Protein AF-A0A7V2M1X4-F1 (afdb_monomer_lite)

Foldseek 3Di:
DDPQAVLFCWDQDPNATEGEAEDEDEPVLLVVLVVPDDPCSVWFWFWDFPVNVVVDPADQRHKYWGKYFYAHDDPPPQADPQFKWKFFDDCCQAPPVDQAWLPFKKKFQQAQAKWWKKWWAAASVRGIDIDIDIAGHGDIDTDHPGGSHTGMMITSDQGPAWMWMGRVVSRDIDIHGSVNIDRPDTPGPDMDILAMDGNNLLVVAWDKDAQQDQGSRHGGHNGIITTHTSVSGDHVVVVVVVSVVVVVVVVD

Radius of gyration: 21.46 Å; chains: 1; bounding box: 43×42×55 Å

Sequence (252 aa):
MPFSQPALRQIVVNGWRWCVHANYISKDQFYRAHSNSMKEIENPPVLVSVRKLNANHQQNSDIHIFAILTTSQTTKQREKLNSVYCYIPNHKWHSIRRWTTLSPFVLINKTTQKISVQIGGMDKSRTFKTSDFVVNPGEKMSIENHYYAITHFLTYQKPKGTIELESSGLNLHEVIPSHKWINCWVDIEQSIFFGYCTHEDFQKHAYIQSKGTNHPTFGRLTETYWALSAEHLFPLTSLLSHTKNWQSEIGR

Structure (mmCIF, N/CA/C/O backbone):
data_AF-A0A7V2M1X4-F1
#
_entry.id   AF-A0A7V2M1X4-F1
#
loop_
_atom_site.group_PDB
_atom_site.id
_atom_site.type_symbol
_atom_site.label_atom_id
_atom_site.label_alt_id
_atom_site.label_comp_id
_atom_site.label_asym_id
_atom_site.label_entity_id
_atom_site.label_seq_id
_atom_site.pdbx_PDB_ins_code
_atom_site.Cartn_x
_atom_site.Cartn_y
_atom_site.Cartn_z
_atom_site.occupancy
_atom_site.B_iso_or_equiv
_atom_site.auth_seq_id
_atom_site.auth_comp_id
_atom_site.auth_asym_id
_atom_site.auth_atom_id
_atom_site.pdbx_PDB_model_num
ATOM 1 N N . MET A 1 1 ? -14.040 -10.636 -9.451 1.00 28.44 1 MET A N 1
ATOM 2 C CA . MET A 1 1 ? -12.693 -11.194 -9.703 1.00 28.44 1 MET A CA 1
ATOM 3 C C . MET A 1 1 ? -11.835 -10.910 -8.484 1.00 28.44 1 MET A C 1
ATOM 5 O O . MET A 1 1 ? -11.731 -9.739 -8.133 1.00 28.44 1 MET A O 1
ATOM 9 N N . PRO A 1 2 ? -11.327 -11.926 -7.768 1.00 40.31 2 PRO A N 1
ATOM 10 C CA . PRO A 1 2 ? -10.691 -11.688 -6.486 1.00 40.31 2 PRO A CA 1
ATOM 11 C C . PRO A 1 2 ? -9.238 -11.268 -6.714 1.00 40.31 2 PRO A C 1
ATOM 13 O O . PRO A 1 2 ? -8.470 -11.969 -7.368 1.00 40.31 2 PRO A O 1
ATOM 16 N N . PHE A 1 3 ? -8.865 -10.115 -6.167 1.00 33.16 3 PHE A N 1
ATOM 17 C CA . PHE A 1 3 ? -7.469 -9.776 -5.922 1.00 33.16 3 PHE A CA 1
ATOM 18 C C . PHE A 1 3 ? -6.875 -10.906 -5.077 1.00 33.16 3 PHE A C 1
ATOM 20 O O . PHE A 1 3 ? -7.291 -11.106 -3.937 1.00 33.16 3 PHE A O 1
ATOM 27 N N . SER A 1 4 ? -5.955 -11.690 -5.638 1.00 34.59 4 SER A N 1
ATOM 28 C CA . SER A 1 4 ? -5.513 -12.953 -5.034 1.00 34.59 4 SER A CA 1
ATOM 29 C C . SER A 1 4 ? -4.640 -12.781 -3.790 1.00 34.59 4 SER A C 1
ATOM 31 O O . SER A 1 4 ? -4.264 -13.781 -3.196 1.00 34.59 4 SER A O 1
ATOM 33 N N . GLN A 1 5 ? -4.336 -11.547 -3.383 1.00 40.66 5 GLN A N 1
ATOM 34 C CA . GLN A 1 5 ? -3.789 -11.134 -2.085 1.00 40.66 5 GLN A CA 1
ATOM 35 C C . GLN A 1 5 ? -3.523 -9.626 -2.190 1.00 40.66 5 GLN A C 1
ATOM 37 O O . GLN A 1 5 ? -2.593 -9.268 -2.884 1.00 40.66 5 GLN A O 1
ATOM 42 N N . PRO A 1 6 ? -4.244 -8.702 -1.540 1.00 37.50 6 PRO A N 1
ATOM 43 C CA . PRO A 1 6 ? -4.026 -7.256 -1.730 1.00 37.50 6 PRO A CA 1
ATOM 44 C C . PRO A 1 6 ? -2.667 -6.723 -1.238 1.00 37.50 6 PRO A C 1
ATOM 46 O O . PRO A 1 6 ? -2.297 -5.600 -1.571 1.00 37.50 6 PRO A O 1
ATOM 49 N N . ALA A 1 7 ? -1.886 -7.524 -0.501 1.00 41.12 7 ALA A N 1
ATOM 50 C CA . ALA A 1 7 ? -0.467 -7.240 -0.250 1.00 41.12 7 ALA A CA 1
ATOM 51 C C . ALA A 1 7 ? 0.402 -7.419 -1.513 1.00 41.12 7 ALA A C 1
ATOM 53 O O . ALA A 1 7 ? 1.439 -6.774 -1.664 1.00 41.12 7 ALA A O 1
ATOM 54 N N . LEU A 1 8 ? -0.046 -8.268 -2.434 1.00 46.44 8 LEU A N 1
ATOM 55 C CA . LEU A 1 8 ? 0.555 -8.526 -3.726 1.00 46.44 8 LEU A CA 1
ATOM 56 C C . LEU A 1 8 ? -0.274 -7.782 -4.779 1.00 46.44 8 LEU A C 1
ATOM 58 O O . LEU A 1 8 ? -1.458 -8.038 -4.961 1.00 46.44 8 LEU A O 1
ATOM 62 N N . ARG A 1 9 ? 0.323 -6.839 -5.510 1.00 56.94 9 ARG A N 1
ATOM 63 C CA . ARG A 1 9 ? -0.326 -6.173 -6.660 1.00 56.94 9 ARG A CA 1
ATOM 64 C C . ARG A 1 9 ? -0.421 -7.138 -7.851 1.00 56.94 9 ARG A C 1
ATOM 66 O O . ARG A 1 9 ? 0.139 -6.880 -8.915 1.00 56.94 9 ARG A O 1
ATOM 73 N N . GLN A 1 10 ? -1.040 -8.288 -7.608 1.00 63.38 10 GLN A N 1
ATOM 74 C CA . GLN A 1 10 ? -1.120 -9.447 -8.470 1.00 63.38 10 GLN A CA 1
ATOM 75 C C . GLN A 1 10 ? -2.558 -9.611 -8.941 1.00 63.38 10 GLN A C 1
ATOM 77 O O . GLN A 1 10 ? -3.492 -9.678 -8.141 1.00 63.38 10 GLN A O 1
ATOM 82 N N . ILE A 1 11 ? -2.718 -9.663 -10.254 1.00 68.88 11 ILE A N 1
ATOM 83 C CA . ILE A 1 11 ? -3.981 -9.946 -10.925 1.00 68.88 11 ILE A CA 1
ATOM 84 C C . ILE A 1 11 ? -3.773 -11.274 -11.644 1.00 68.88 11 ILE A C 1
ATOM 86 O O . ILE A 1 11 ? -2.834 -11.403 -12.423 1.00 68.88 11 ILE A O 1
ATOM 90 N N . VAL A 1 12 ? -4.606 -12.275 -11.368 1.00 69.69 12 VAL A N 1
ATOM 91 C CA . VAL A 1 12 ? -4.574 -13.530 -12.128 1.00 69.69 12 VAL A CA 1
ATOM 92 C C . VAL A 1 12 ? -5.543 -13.405 -13.297 1.00 69.69 12 VAL A C 1
ATOM 94 O O . VAL A 1 12 ? -6.741 -13.215 -13.092 1.00 69.69 12 VAL A O 1
ATOM 97 N N . VAL A 1 13 ? -5.023 -13.501 -14.519 1.00 69.31 13 VAL A N 1
ATOM 98 C CA . VAL A 1 13 ? -5.785 -13.431 -15.769 1.00 69.31 13 VAL A CA 1
ATOM 99 C C . VAL A 1 13 ? -5.496 -14.697 -16.568 1.00 69.31 13 VAL A C 1
ATOM 101 O O . VAL A 1 13 ? -4.375 -14.900 -17.021 1.00 69.31 13 VAL A O 1
ATOM 104 N N . ASN A 1 14 ? -6.503 -15.560 -16.725 1.00 66.88 14 ASN A N 1
ATOM 105 C CA . ASN A 1 14 ? -6.403 -16.819 -17.476 1.00 66.88 14 ASN A CA 1
ATOM 106 C C . ASN A 1 14 ? -5.226 -17.725 -17.040 1.00 66.88 14 ASN A C 1
ATOM 108 O O . ASN A 1 14 ? -4.456 -18.209 -17.862 1.00 66.88 14 ASN A O 1
ATOM 112 N N . GLY A 1 15 ? -5.021 -17.881 -15.727 1.00 71.00 15 GLY A N 1
ATOM 113 C CA . GLY A 1 15 ? -3.907 -18.664 -15.170 1.00 71.00 15 GLY A CA 1
ATOM 114 C C . GLY A 1 15 ? -2.553 -17.945 -15.153 1.00 71.00 15 GLY A C 1
ATOM 115 O O . GLY A 1 15 ? -1.648 -18.379 -14.445 1.00 71.00 15 GLY A O 1
ATOM 116 N N . TRP A 1 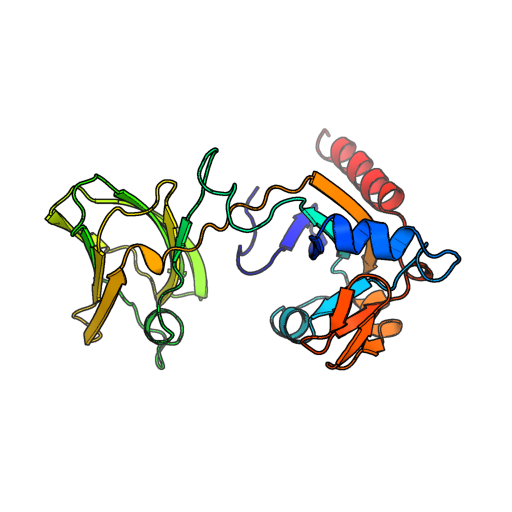16 ? -2.422 -16.805 -15.838 1.00 73.50 16 TRP A N 1
ATOM 117 C CA . TRP A 1 16 ? -1.226 -15.969 -15.789 1.00 73.50 16 TRP A CA 1
ATOM 118 C C . TRP A 1 16 ? -1.307 -14.981 -14.640 1.00 73.50 16 TRP A C 1
ATOM 120 O O . TRP A 1 16 ? -2.306 -14.282 -14.465 1.00 73.50 16 TRP A O 1
ATOM 130 N N . ARG A 1 17 ? -0.225 -14.866 -13.877 1.00 80.31 17 ARG A N 1
ATOM 131 C CA . ARG A 1 17 ? -0.133 -13.912 -12.777 1.00 80.31 17 ARG A CA 1
ATOM 132 C C . ARG A 1 17 ? 0.562 -12.638 -13.232 1.00 80.31 17 ARG A C 1
ATOM 134 O O . ARG A 1 17 ? 1.728 -12.651 -13.609 1.00 80.31 17 ARG A O 1
ATOM 141 N N . TRP A 1 18 ? -0.171 -11.535 -13.193 1.00 84.06 18 TRP A N 1
ATOM 142 C CA . TRP A 1 18 ? 0.275 -10.225 -13.649 1.00 84.06 18 TRP A CA 1
ATOM 143 C C . TRP A 1 18 ? 0.644 -9.370 -12.440 1.00 84.06 18 TRP A C 1
ATOM 145 O O . TRP A 1 18 ? -0.193 -9.121 -11.575 1.00 84.06 18 TRP A O 1
ATOM 155 N N . CYS A 1 19 ? 1.889 -8.911 -12.378 1.00 84.69 19 CYS A N 1
ATOM 156 C CA . CYS A 1 19 ? 2.441 -8.066 -11.329 1.00 84.69 19 CYS A CA 1
ATOM 157 C C . CYS A 1 19 ? 2.606 -6.635 -11.850 1.00 84.69 19 CYS A C 1
ATOM 159 O O . CYS A 1 19 ? 3.434 -6.388 -12.728 1.00 84.69 19 CYS A O 1
ATOM 161 N N . VAL A 1 20 ? 1.854 -5.680 -11.294 1.00 84.94 20 VAL A N 1
ATOM 162 C CA . VAL A 1 20 ? 1.940 -4.270 -11.713 1.00 84.94 20 VAL A CA 1
ATOM 163 C C . VAL A 1 20 ? 2.929 -3.495 -10.839 1.00 84.94 20 VAL A C 1
ATOM 165 O O . VAL A 1 20 ? 2.700 -3.255 -9.646 1.00 84.94 20 VAL A O 1
ATOM 168 N N . HIS A 1 21 ? 4.013 -3.041 -11.463 1.00 87.75 21 HIS A N 1
ATOM 169 C CA . HIS A 1 21 ? 5.062 -2.211 -10.876 1.00 87.75 21 HIS A CA 1
ATOM 170 C C . HIS A 1 21 ? 4.830 -0.751 -11.247 1.00 87.75 21 HIS A C 1
ATOM 172 O O . HIS A 1 21 ? 5.275 -0.269 -12.285 1.00 87.75 21 HIS A O 1
ATOM 178 N N . ALA A 1 22 ? 4.100 -0.055 -10.378 1.00 84.12 22 ALA A N 1
ATOM 179 C CA . ALA A 1 22 ? 3.823 1.367 -10.520 1.00 84.12 22 ALA A CA 1
ATOM 180 C C . ALA A 1 22 ? 4.691 2.198 -9.565 1.00 84.12 22 ALA A C 1
ATOM 182 O O . ALA A 1 22 ? 4.649 1.983 -8.342 1.00 84.12 22 ALA A O 1
ATOM 183 N N . ASN A 1 23 ? 5.429 3.157 -10.127 1.00 83.06 23 ASN A N 1
ATOM 184 C CA . ASN A 1 23 ? 6.180 4.171 -9.389 1.00 83.06 23 ASN A CA 1
AT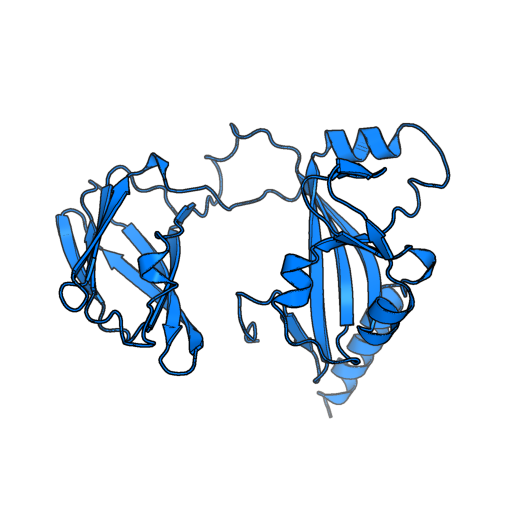OM 185 C C . ASN A 1 23 ? 5.497 5.539 -9.520 1.00 83.06 23 ASN A C 1
ATOM 187 O O . ASN A 1 23 ? 4.948 5.867 -10.570 1.00 83.06 23 ASN A O 1
ATOM 191 N N . TYR A 1 24 ? 5.529 6.330 -8.450 1.00 81.94 24 TYR A N 1
ATOM 192 C CA . TYR A 1 24 ? 4.878 7.639 -8.394 1.00 81.94 24 TYR A CA 1
ATOM 193 C C . TYR A 1 24 ? 5.915 8.750 -8.525 1.00 81.94 24 TYR A C 1
ATOM 195 O O . TYR A 1 24 ? 6.938 8.708 -7.842 1.00 81.94 24 TYR A O 1
ATOM 203 N N . ILE A 1 25 ? 5.624 9.752 -9.351 1.00 78.62 25 ILE A N 1
ATOM 204 C CA . ILE A 1 25 ? 6.427 10.977 -9.473 1.00 78.62 25 ILE A CA 1
ATOM 205 C C . ILE A 1 25 ? 5.523 12.203 -9.490 1.00 78.62 25 ILE A C 1
ATOM 207 O O . ILE A 1 25 ? 4.358 12.133 -9.896 1.00 78.62 25 ILE A O 1
ATOM 211 N N . SER A 1 26 ? 6.052 13.350 -9.064 1.00 79.19 26 SER A N 1
ATOM 212 C CA . SER A 1 26 ? 5.307 14.595 -9.231 1.00 79.19 26 SER A CA 1
ATOM 213 C C . SER A 1 26 ? 5.259 15.005 -10.703 1.00 79.19 26 SER A C 1
ATOM 215 O O . SER A 1 26 ? 6.174 14.715 -11.477 1.00 79.19 26 SER A O 1
ATOM 217 N N . LYS A 1 27 ? 4.206 15.726 -11.089 1.00 75.25 27 LYS A N 1
ATOM 218 C CA . LYS A 1 27 ? 4.078 16.319 -12.426 1.00 75.25 27 LYS A CA 1
ATOM 219 C C . LYS A 1 27 ? 5.301 17.168 -12.797 1.00 75.25 27 LYS A C 1
ATOM 221 O O . LYS A 1 27 ? 5.843 17.030 -13.888 1.00 75.25 27 LYS A O 1
ATOM 226 N N . ASP A 1 28 ? 5.800 17.967 -11.856 1.00 77.06 28 ASP A N 1
ATOM 227 C CA . ASP A 1 28 ? 6.989 18.797 -12.070 1.00 77.06 28 ASP A CA 1
ATOM 228 C C . ASP A 1 28 ? 8.263 17.971 -12.250 1.00 77.06 28 ASP A C 1
ATOM 230 O O . ASP A 1 28 ? 9.173 18.384 -12.962 1.00 77.06 28 ASP A O 1
ATOM 234 N N . GLN A 1 29 ? 8.387 16.832 -11.561 1.00 76.06 29 GLN A N 1
ATOM 235 C CA . GLN A 1 29 ? 9.503 15.907 -11.774 1.00 76.06 29 GLN A CA 1
ATOM 236 C C . GLN A 1 29 ? 9.410 15.272 -13.158 1.00 76.06 29 GLN A C 1
ATOM 238 O O . GLN A 1 29 ? 10.409 15.238 -13.869 1.00 76.06 29 GLN A O 1
ATOM 243 N N . PHE A 1 30 ? 8.211 14.843 -13.560 1.00 76.31 30 PHE A N 1
ATOM 244 C CA . PHE A 1 30 ? 7.973 14.292 -14.887 1.00 76.31 30 PHE A CA 1
ATOM 245 C C . PHE A 1 30 ? 8.347 15.294 -15.983 1.00 76.31 30 PHE A C 1
ATOM 247 O O . PHE A 1 30 ? 9.190 14.980 -16.819 1.00 76.31 30 PHE A O 1
ATOM 254 N N . TYR A 1 31 ? 7.813 16.518 -15.955 1.00 75.88 31 TYR A N 1
ATOM 255 C CA . TYR A 1 31 ? 8.134 17.508 -16.984 1.00 75.88 31 TYR A CA 1
ATOM 256 C C . TYR A 1 31 ? 9.587 17.958 -16.955 1.00 75.88 31 TYR A C 1
ATOM 258 O O . TYR A 1 31 ? 10.156 18.117 -18.023 1.00 75.88 31 TYR A O 1
ATOM 266 N N . ARG A 1 32 ? 10.218 18.108 -15.782 1.00 75.19 32 ARG A N 1
ATOM 267 C CA . ARG A 1 32 ? 11.657 18.425 -15.713 1.00 75.19 32 ARG A CA 1
ATOM 268 C C . ARG A 1 32 ? 12.525 17.325 -16.303 1.00 75.19 32 ARG A C 1
ATOM 270 O O . ARG A 1 32 ? 13.512 17.631 -16.961 1.00 75.19 32 ARG A O 1
ATOM 277 N N . ALA A 1 33 ? 12.159 16.064 -16.072 1.00 70.62 33 ALA A N 1
ATOM 278 C CA . ALA A 1 33 ? 12.831 14.953 -16.725 1.00 70.62 33 ALA A CA 1
ATOM 279 C C . ALA A 1 33 ? 12.667 15.071 -18.247 1.00 70.62 33 ALA A C 1
ATOM 281 O O . ALA A 1 33 ? 13.654 14.971 -18.955 1.00 70.62 33 ALA A O 1
ATOM 282 N N . HIS A 1 34 ? 11.467 15.385 -18.746 1.00 68.19 34 HIS A N 1
ATOM 283 C CA . HIS A 1 34 ? 11.151 15.402 -20.183 1.00 68.19 34 HIS A CA 1
ATOM 284 C C . HIS A 1 34 ? 11.494 16.707 -20.926 1.00 68.19 34 HIS A C 1
ATOM 286 O O . HIS A 1 34 ? 11.542 16.699 -22.152 1.00 68.19 34 HIS A O 1
ATOM 292 N N . SER A 1 35 ? 11.771 17.815 -20.234 1.00 66.75 35 SER A N 1
ATOM 293 C CA . SER A 1 35 ? 12.064 19.115 -20.857 1.00 66.75 35 SER A CA 1
ATOM 294 C C . SER A 1 35 ? 13.524 19.297 -21.283 1.00 66.75 35 SER A C 1
ATOM 296 O O . SER A 1 35 ? 13.803 20.193 -22.071 1.00 66.75 35 SER A O 1
ATOM 298 N N . ASN A 1 36 ? 14.462 18.485 -20.780 1.00 57.06 36 ASN A N 1
ATOM 299 C CA . ASN A 1 36 ? 15.904 18.739 -20.929 1.00 57.06 36 ASN A CA 1
ATOM 300 C C . ASN A 1 36 ? 16.605 18.021 -22.117 1.00 57.06 36 ASN A C 1
ATOM 302 O O . ASN A 1 36 ? 17.808 18.208 -22.275 1.00 57.06 36 ASN A O 1
ATOM 306 N N . SER A 1 37 ? 15.883 17.304 -23.002 1.00 49.66 37 SER A N 1
ATOM 307 C CA . SER A 1 37 ? 16.395 16.542 -24.185 1.00 49.66 37 SER A CA 1
ATOM 308 C C . SER A 1 37 ? 17.395 15.412 -23.841 1.00 49.66 37 SER A C 1
ATOM 310 O O . SER A 1 37 ? 18.038 15.459 -22.803 1.00 49.66 37 SER A O 1
ATOM 312 N N . MET A 1 38 ? 17.660 14.351 -24.608 1.00 48.91 38 MET A N 1
ATOM 313 C CA . MET A 1 38 ? 17.116 13.656 -25.787 1.00 48.91 38 MET A CA 1
ATOM 314 C C . MET A 1 38 ? 17.691 12.216 -25.645 1.00 48.91 38 MET A C 1
ATOM 316 O O . MET A 1 38 ? 18.823 12.063 -25.186 1.00 48.91 38 MET A O 1
ATOM 320 N N . LYS A 1 39 ? 16.949 11.164 -26.013 1.00 50.19 39 LYS A N 1
ATOM 321 C CA . LYS A 1 39 ? 17.280 9.715 -25.898 1.00 50.19 39 LYS A CA 1
ATOM 322 C C . LYS A 1 39 ? 17.151 9.032 -24.524 1.00 50.19 39 LYS A C 1
ATOM 324 O O . LYS A 1 39 ? 16.328 8.132 -24.411 1.00 50.19 39 LYS A O 1
ATOM 329 N N . GLU A 1 40 ? 17.886 9.410 -23.475 1.00 49.59 40 GLU A N 1
ATOM 330 C CA . GLU A 1 40 ? 17.832 8.659 -22.187 1.00 49.59 40 GLU A CA 1
ATOM 331 C C . GLU A 1 40 ? 16.501 8.816 -21.426 1.00 49.59 40 GLU A C 1
ATOM 333 O O . GLU A 1 40 ? 16.134 7.986 -20.595 1.00 49.59 40 GLU A O 1
ATOM 338 N N . ILE A 1 41 ? 15.756 9.879 -21.730 1.00 53.03 41 ILE A N 1
ATOM 339 C CA . ILE A 1 41 ? 14.444 10.168 -21.140 1.00 53.03 41 ILE A CA 1
ATOM 340 C C . ILE A 1 41 ? 13.292 9.586 -21.971 1.00 53.03 41 ILE A C 1
ATOM 342 O O . ILE A 1 41 ? 12.192 9.426 -21.453 1.00 53.03 41 ILE A O 1
ATOM 346 N N . GLU A 1 42 ? 13.519 9.249 -23.243 1.00 57.84 42 GLU A N 1
ATOM 347 C CA . GLU A 1 42 ? 12.463 8.672 -24.089 1.00 57.84 42 GLU A CA 1
ATOM 348 C C . GLU A 1 42 ? 12.115 7.248 -23.644 1.00 57.84 42 GLU A C 1
ATOM 350 O O . GLU A 1 42 ? 10.971 6.827 -23.781 1.00 57.84 42 GLU A O 1
ATOM 355 N N . ASN A 1 43 ? 13.086 6.546 -23.052 1.00 68.19 43 ASN A N 1
ATOM 356 C CA . ASN A 1 43 ? 12.978 5.160 -22.611 1.00 68.19 43 ASN A CA 1
ATOM 357 C C . ASN A 1 43 ? 13.760 4.930 -21.304 1.00 68.19 43 ASN A C 1
ATOM 359 O O . ASN A 1 43 ? 14.727 4.163 -21.283 1.00 68.19 43 ASN A O 1
ATOM 363 N N . PRO A 1 44 ? 13.394 5.606 -20.200 1.00 72.62 44 PRO A N 1
ATOM 364 C CA . PRO A 1 44 ? 14.113 5.455 -18.951 1.00 72.62 44 PRO A CA 1
ATOM 365 C C . PRO A 1 44 ? 13.941 4.023 -18.434 1.00 72.62 44 PRO A C 1
ATOM 367 O O . PRO A 1 44 ? 12.867 3.432 -18.607 1.00 72.62 44 PRO A O 1
ATOM 370 N N . PRO A 1 45 ? 14.961 3.457 -17.768 1.00 84.44 45 PRO A N 1
ATOM 371 C CA . PRO A 1 45 ? 14.831 2.124 -17.222 1.00 84.44 45 PRO A CA 1
ATOM 372 C C . PRO A 1 45 ? 13.705 2.090 -16.185 1.00 84.44 45 PRO A C 1
ATOM 374 O O . PRO A 1 45 ? 13.523 3.000 -15.370 1.00 84.44 45 PRO A O 1
ATOM 377 N N . VAL A 1 46 ? 12.922 1.020 -16.223 1.00 89.12 46 VAL A N 1
ATOM 378 C CA . VAL A 1 46 ? 11.835 0.795 -15.274 1.00 89.12 46 VAL A CA 1
ATOM 379 C C . VAL A 1 46 ? 12.402 0.220 -13.983 1.00 89.12 46 VAL A C 1
ATOM 381 O O . VAL A 1 46 ? 13.272 -0.648 -14.012 1.00 89.12 46 VAL A O 1
ATOM 384 N N . LEU A 1 47 ? 11.910 0.704 -12.839 1.00 90.06 47 LEU A N 1
ATOM 385 C CA . LEU A 1 47 ? 12.439 0.337 -11.524 1.00 90.06 47 LEU A CA 1
ATOM 386 C C . LEU A 1 47 ? 11.484 -0.552 -10.730 1.00 90.06 47 LEU A C 1
ATOM 388 O O . LEU A 1 47 ? 10.297 -0.246 -10.582 1.00 90.06 47 LEU A O 1
ATOM 392 N N . VAL A 1 48 ? 12.039 -1.592 -10.109 1.00 89.25 48 VAL A N 1
ATOM 393 C CA . VAL A 1 48 ? 11.370 -2.445 -9.121 1.00 89.25 48 VAL A CA 1
ATOM 394 C C . VAL A 1 48 ? 12.206 -2.476 -7.852 1.00 89.25 48 VAL A C 1
ATOM 396 O O . VAL A 1 48 ? 13.377 -2.835 -7.875 1.00 89.25 48 VAL A O 1
ATOM 399 N N . SER A 1 49 ? 11.616 -2.101 -6.717 1.00 85.62 49 SER A N 1
ATOM 400 C CA . SER A 1 49 ? 12.315 -2.175 -5.427 1.00 85.62 49 SER A CA 1
ATOM 401 C C . SER A 1 49 ? 12.742 -3.616 -5.142 1.00 85.62 49 SER A C 1
ATOM 403 O O . SER A 1 49 ? 11.911 -4.528 -5.188 1.00 85.62 49 SER A O 1
ATOM 405 N N . VAL A 1 50 ? 14.015 -3.817 -4.781 1.00 85.62 50 VAL A N 1
ATOM 406 C CA . VAL A 1 50 ? 14.546 -5.138 -4.393 1.00 85.62 50 VAL A CA 1
ATOM 407 C C . VAL A 1 50 ? 13.730 -5.725 -3.240 1.00 85.62 50 VAL A C 1
ATOM 409 O O . VAL A 1 50 ? 13.407 -6.910 -3.230 1.00 85.62 50 VAL A O 1
ATOM 412 N N . ARG A 1 51 ? 13.309 -4.877 -2.294 1.00 78.69 51 ARG A N 1
ATOM 413 C CA . ARG A 1 51 ? 12.463 -5.287 -1.170 1.00 78.69 51 ARG A CA 1
ATOM 414 C C . ARG A 1 51 ? 11.100 -5.804 -1.634 1.00 78.69 51 ARG A C 1
ATOM 416 O O . ARG A 1 51 ? 10.612 -6.777 -1.069 1.00 78.69 51 ARG A O 1
ATOM 423 N N . LYS A 1 52 ? 10.484 -5.158 -2.633 1.00 75.25 52 LYS A N 1
ATOM 424 C CA . LYS A 1 52 ? 9.189 -5.590 -3.191 1.00 75.25 52 LYS A CA 1
ATOM 425 C C . LYS A 1 52 ? 9.315 -6.906 -3.952 1.00 75.25 52 LYS A C 1
ATOM 427 O O . LYS A 1 52 ? 8.440 -7.751 -3.814 1.00 75.25 52 LYS A O 1
ATOM 432 N N . LEU A 1 53 ? 10.385 -7.074 -4.728 1.00 78.00 53 LEU A N 1
ATOM 433 C CA . LEU A 1 53 ? 10.623 -8.300 -5.490 1.00 78.00 53 LEU A CA 1
ATOM 434 C C . LEU A 1 53 ? 10.825 -9.498 -4.547 1.00 78.00 53 LEU A C 1
ATOM 436 O O . LEU A 1 53 ? 10.150 -10.510 -4.686 1.00 78.00 53 LEU A O 1
ATOM 440 N N . ASN A 1 54 ? 11.666 -9.337 -3.519 1.00 74.06 54 ASN A N 1
ATOM 441 C CA . ASN A 1 54 ? 11.989 -10.404 -2.564 1.00 74.06 54 ASN A CA 1
ATOM 442 C C . ASN A 1 54 ? 10.809 -10.821 -1.673 1.00 74.06 54 ASN A C 1
ATOM 444 O O . ASN A 1 54 ? 10.812 -11.919 -1.125 1.00 74.06 54 ASN A O 1
ATOM 448 N N . ALA A 1 55 ? 9.816 -9.948 -1.492 1.00 65.56 55 ALA A N 1
ATOM 449 C CA . ALA A 1 55 ? 8.621 -10.257 -0.711 1.00 65.56 55 ALA A CA 1
ATOM 450 C C . ALA A 1 55 ? 7.625 -11.161 -1.463 1.00 65.56 55 ALA A C 1
ATOM 452 O O . ALA A 1 55 ? 6.686 -11.669 -0.851 1.00 65.56 55 ALA A O 1
ATOM 453 N N . ASN A 1 56 ? 7.818 -11.363 -2.771 1.00 66.62 56 ASN A N 1
ATOM 454 C CA . ASN A 1 56 ? 6.871 -12.060 -3.628 1.00 66.62 56 ASN A CA 1
ATOM 455 C C . ASN A 1 56 ? 7.464 -13.394 -4.095 1.00 66.62 56 ASN A C 1
ATOM 457 O O . ASN A 1 56 ? 8.522 -13.427 -4.715 1.00 66.62 56 ASN A O 1
ATOM 461 N N . HIS A 1 57 ? 6.749 -14.499 -3.878 1.00 69.94 57 HIS A N 1
ATOM 462 C CA . HIS A 1 57 ? 7.090 -15.775 -4.510 1.00 69.94 57 HIS A CA 1
ATOM 463 C C . HIS A 1 57 ? 6.725 -15.722 -5.996 1.00 69.94 57 HIS A C 1
ATOM 465 O O . HIS A 1 57 ? 5.572 -15.979 -6.354 1.00 69.94 57 HIS A O 1
ATOM 471 N N . GLN A 1 58 ? 7.676 -15.338 -6.846 1.00 77.06 58 GLN A N 1
ATOM 472 C CA . GLN A 1 58 ? 7.467 -15.200 -8.287 1.00 77.06 58 GLN A CA 1
ATOM 473 C C . GLN A 1 58 ? 7.751 -16.509 -9.035 1.00 77.06 58 GLN A C 1
ATOM 475 O O . GLN A 1 58 ? 8.609 -17.291 -8.634 1.00 77.06 58 GLN A O 1
ATOM 480 N N . GLN A 1 59 ? 6.988 -16.762 -10.093 1.00 82.62 59 GLN A N 1
ATOM 481 C CA . GLN A 1 59 ? 7.206 -17.853 -11.042 1.00 82.62 59 GLN A CA 1
ATOM 482 C C . GLN A 1 59 ? 7.800 -17.258 -12.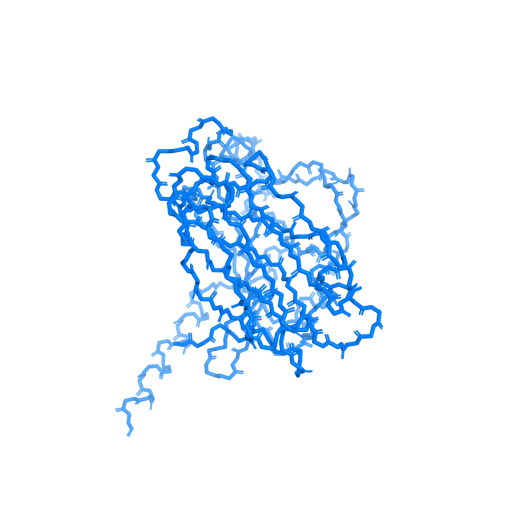314 1.00 82.62 59 GLN A C 1
ATOM 484 O O . GLN A 1 59 ? 7.497 -16.117 -12.651 1.00 82.62 59 GLN A O 1
ATOM 489 N N . ASN A 1 60 ? 8.598 -18.032 -13.049 1.00 85.56 60 ASN A N 1
ATOM 490 C CA . ASN A 1 60 ? 9.237 -17.573 -14.289 1.00 85.56 60 ASN A CA 1
ATOM 491 C C . ASN A 1 60 ? 8.225 -17.059 -15.328 1.00 85.56 60 ASN A C 1
ATOM 493 O O . ASN A 1 60 ? 8.509 -16.104 -16.047 1.00 85.56 60 ASN A O 1
ATOM 497 N N . SER A 1 61 ? 7.023 -17.640 -15.345 1.00 85.25 61 SER A N 1
ATOM 498 C CA . SER A 1 61 ? 5.905 -17.247 -16.205 1.00 85.25 61 SER A CA 1
ATOM 499 C C . SER A 1 61 ? 5.135 -16.011 -15.725 1.00 85.25 61 SER A C 1
ATOM 501 O O . SER A 1 61 ? 4.205 -15.585 -16.406 1.00 85.25 61 SER A O 1
ATOM 503 N N . ASP A 1 62 ? 5.454 -15.431 -14.564 1.00 87.19 62 ASP A N 1
ATOM 504 C CA . ASP A 1 62 ? 4.761 -14.226 -14.107 1.00 87.19 62 ASP A CA 1
ATOM 505 C C . ASP A 1 62 ? 5.022 -13.062 -15.061 1.00 87.19 62 ASP A C 1
ATOM 507 O O . ASP A 1 62 ? 6.148 -12.828 -15.492 1.00 87.19 62 ASP A O 1
ATOM 511 N N . ILE A 1 63 ? 3.985 -12.279 -15.334 1.00 89.31 63 ILE A N 1
ATOM 512 C CA . ILE A 1 63 ? 4.071 -11.118 -16.214 1.00 89.31 63 ILE A CA 1
ATOM 513 C C . ILE A 1 63 ? 4.297 -9.871 -15.368 1.00 89.31 63 ILE A C 1
ATOM 515 O O . ILE A 1 63 ? 3.490 -9.546 -14.501 1.00 89.31 63 ILE A O 1
ATOM 519 N N . HIS A 1 64 ? 5.375 -9.143 -15.624 1.00 91.19 64 HIS A N 1
ATOM 520 C CA . HIS A 1 64 ? 5.669 -7.857 -15.006 1.00 91.19 64 HIS A CA 1
ATOM 521 C C . HIS A 1 64 ? 5.183 -6.733 -15.913 1.00 91.19 64 HIS A C 1
ATOM 523 O O . HIS A 1 64 ? 5.631 -6.641 -17.047 1.00 91.19 64 HIS A O 1
ATOM 529 N N . ILE A 1 65 ? 4.303 -5.862 -15.418 1.00 91.31 65 ILE A N 1
ATOM 530 C CA . ILE A 1 65 ? 3.837 -4.663 -16.130 1.00 91.31 65 ILE A CA 1
ATOM 531 C C . ILE A 1 65 ? 4.410 -3.433 -15.440 1.00 91.31 65 ILE A C 1
ATOM 533 O O . ILE A 1 65 ? 4.290 -3.303 -14.221 1.00 91.31 65 ILE A O 1
ATOM 537 N N . PHE A 1 66 ? 4.981 -2.510 -16.210 1.00 90.75 66 PHE A N 1
ATOM 538 C CA . PHE A 1 66 ? 5.651 -1.329 -15.669 1.00 90.75 66 PHE A CA 1
ATOM 539 C C . PHE A 1 66 ? 4.901 -0.050 -16.001 1.00 90.75 66 PHE A C 1
ATOM 541 O O . PHE A 1 66 ? 4.536 0.196 -17.154 1.00 90.75 66 PHE A O 1
ATOM 548 N N . ALA A 1 67 ? 4.699 0.780 -14.979 1.00 88.06 67 ALA A N 1
ATOM 549 C CA . ALA A 1 67 ? 3.994 2.041 -15.112 1.00 88.06 67 ALA A CA 1
ATOM 550 C C . ALA A 1 67 ? 4.607 3.155 -14.258 1.00 88.06 67 ALA A C 1
ATOM 552 O O . ALA A 1 67 ? 5.164 2.929 -13.178 1.00 88.06 67 ALA A O 1
ATOM 553 N N . ILE A 1 68 ? 4.425 4.384 -14.727 1.00 84.94 68 ILE A N 1
ATOM 554 C CA . ILE A 1 68 ? 4.623 5.604 -13.956 1.00 84.94 68 ILE A CA 1
ATOM 555 C C . ILE A 1 68 ? 3.281 6.299 -13.793 1.00 84.94 68 ILE A C 1
ATOM 557 O O . ILE A 1 68 ? 2.520 6.460 -14.746 1.00 84.94 68 ILE A O 1
ATOM 561 N N . LEU A 1 69 ? 3.011 6.715 -12.562 1.00 83.88 69 LEU A N 1
ATOM 562 C CA . LEU A 1 69 ? 1.826 7.468 -12.190 1.00 83.88 69 LEU A CA 1
ATOM 563 C C . LEU A 1 69 ? 2.266 8.882 -11.816 1.00 83.88 69 LEU A C 1
ATOM 565 O O . LEU A 1 69 ? 3.081 9.060 -10.905 1.00 83.88 69 LEU A O 1
ATOM 569 N N . THR A 1 70 ? 1.752 9.883 -12.525 1.00 80.94 70 THR A N 1
ATOM 570 C CA . THR A 1 70 ? 2.026 11.290 -12.223 1.00 80.94 70 THR A CA 1
ATOM 571 C C . THR A 1 70 ? 0.924 11.871 -11.350 1.00 80.94 70 THR A C 1
ATOM 573 O O . THR A 1 70 ? -0.254 11.535 -11.483 1.00 80.94 70 THR A O 1
ATOM 576 N N . THR A 1 71 ? 1.313 12.755 -10.435 1.00 75.56 71 THR A N 1
ATOM 577 C CA . THR A 1 71 ? 0.380 13.446 -9.535 1.00 75.56 71 THR A CA 1
ATOM 578 C C . THR A 1 71 ? 0.743 14.928 -9.479 1.00 75.56 71 THR A C 1
ATOM 580 O O . THR A 1 71 ? 1.924 15.253 -9.315 1.00 75.56 71 THR A O 1
ATOM 583 N N . SER A 1 72 ? -0.225 15.839 -9.587 1.00 65.88 72 SER A N 1
ATOM 584 C CA . SER A 1 72 ? 0.030 17.292 -9.558 1.00 65.88 72 SER A CA 1
ATOM 585 C C . SER A 1 72 ? 0.118 17.911 -8.174 1.00 65.88 72 SER A C 1
ATOM 587 O O . SER A 1 72 ? 0.545 19.056 -8.057 1.00 65.88 72 SER A O 1
ATOM 589 N N . GLN A 1 73 ? -0.295 17.214 -7.116 1.00 59.28 73 GLN A N 1
ATOM 590 C CA . GLN A 1 73 ? -0.660 17.926 -5.896 1.00 59.28 73 GLN A CA 1
ATOM 591 C C . GLN A 1 73 ? 0.352 17.842 -4.753 1.00 59.28 73 GLN A C 1
ATOM 593 O O . GLN A 1 73 ? 0.803 16.779 -4.320 1.00 59.28 73 GLN A O 1
ATOM 598 N N . THR A 1 74 ? 0.612 19.030 -4.203 1.00 54.25 74 THR A N 1
ATOM 599 C CA . THR A 1 74 ? 1.157 19.261 -2.866 1.00 54.25 74 THR A CA 1
ATOM 600 C C . THR A 1 74 ? 0.155 18.800 -1.801 1.00 54.25 74 THR A C 1
ATOM 602 O O . THR A 1 74 ? -1.054 18.760 -2.014 1.00 54.25 74 THR A O 1
ATOM 605 N N . THR A 1 75 ? 0.648 18.458 -0.614 1.00 50.41 75 THR A N 1
ATOM 606 C CA . THR A 1 75 ? -0.102 17.871 0.515 1.00 50.41 75 THR A CA 1
ATOM 607 C C . THR A 1 75 ? -1.369 18.620 0.970 1.00 50.41 75 THR A C 1
ATOM 609 O O . THR A 1 75 ? -2.134 18.056 1.748 1.00 50.41 75 THR A O 1
ATOM 612 N N . LYS A 1 76 ? -1.622 19.853 0.503 1.00 48.31 76 LYS A N 1
ATOM 613 C CA . LYS A 1 76 ? -2.671 20.756 1.011 1.00 48.31 76 LYS A CA 1
ATOM 614 C C . LYS A 1 76 ? -4.043 20.659 0.322 1.00 48.31 76 LYS A C 1
ATOM 616 O O . LYS A 1 76 ? -5.021 21.073 0.930 1.00 48.31 76 LYS A O 1
ATOM 621 N N . GLN A 1 77 ? -4.162 20.114 -0.891 1.00 50.28 77 GLN A N 1
ATOM 622 C CA . GLN A 1 77 ? -5.459 20.015 -1.600 1.00 50.28 77 GLN A CA 1
ATOM 623 C C . GLN A 1 77 ? -6.242 18.712 -1.315 1.00 50.28 77 GLN A C 1
ATOM 625 O O . GLN A 1 77 ? -7.376 18.550 -1.757 1.00 50.28 77 GLN A O 1
ATOM 630 N N . ARG A 1 78 ? -5.678 17.819 -0.490 1.00 53.75 78 ARG A N 1
ATOM 631 C CA . ARG A 1 78 ? -6.127 16.433 -0.262 1.00 53.75 78 ARG A CA 1
ATOM 632 C C . ARG A 1 78 ? -7.467 16.238 0.464 1.00 53.75 78 ARG A C 1
ATOM 634 O O . ARG A 1 78 ? -7.912 15.100 0.561 1.00 53.75 78 ARG A O 1
ATOM 641 N N . GLU A 1 79 ? -8.093 17.271 1.022 1.00 55.59 79 GLU A N 1
ATOM 642 C CA . GLU A 1 79 ? -9.232 17.091 1.948 1.00 55.59 79 GLU A CA 1
ATOM 643 C C . GLU A 1 79 ? -10.630 17.214 1.312 1.00 55.59 79 GLU A C 1
ATOM 645 O O . GLU A 1 79 ? -11.618 17.104 2.034 1.00 55.59 79 GLU A O 1
ATOM 650 N N . LYS A 1 80 ? -10.758 17.450 -0.005 1.00 55.56 80 LYS A N 1
ATOM 651 C CA . LYS A 1 80 ? -12.053 17.869 -0.584 1.00 55.56 80 LYS A CA 1
ATOM 652 C C . LYS A 1 80 ? -12.869 16.828 -1.357 1.00 55.56 80 LYS A C 1
ATOM 654 O O . LYS A 1 80 ? -14.071 17.043 -1.471 1.00 55.56 80 LYS A O 1
ATOM 659 N N . LEU A 1 81 ? -12.309 15.720 -1.849 1.00 52.81 81 LEU A N 1
ATOM 660 C CA . LEU A 1 81 ? -13.068 14.734 -2.642 1.00 52.81 81 LEU A CA 1
ATOM 661 C C . LEU A 1 81 ? -12.609 13.300 -2.327 1.00 52.81 81 LEU A C 1
ATOM 663 O O . LEU A 1 81 ? -11.426 12.998 -2.434 1.00 52.81 81 LEU A O 1
ATOM 667 N N . ASN A 1 82 ? -13.546 12.431 -1.922 1.00 61.69 82 ASN A N 1
ATOM 668 C CA . ASN A 1 82 ? -13.382 10.973 -1.765 1.00 61.69 82 ASN A CA 1
ATOM 669 C C . ASN A 1 82 ? -12.126 10.504 -1.000 1.00 61.69 82 ASN A C 1
ATOM 671 O O . ASN A 1 82 ? -11.496 9.507 -1.350 1.00 61.69 82 ASN A O 1
ATOM 675 N N . SER A 1 83 ? -11.757 11.212 0.067 1.00 76.44 83 SER A N 1
ATOM 676 C CA . SER A 1 83 ? -10.555 10.908 0.840 1.00 76.44 83 SER A CA 1
ATOM 677 C C . SER A 1 83 ? -10.685 9.578 1.593 1.00 76.44 83 SER A C 1
ATOM 679 O O . SER A 1 83 ? -11.449 9.457 2.549 1.00 76.44 83 SER A O 1
ATOM 681 N N . VAL A 1 84 ? -9.888 8.584 1.201 1.00 85.75 84 VAL A N 1
ATOM 682 C CA . VAL A 1 84 ? -9.699 7.354 1.980 1.00 85.75 84 VAL A CA 1
ATOM 683 C C . VAL A 1 84 ? -8.532 7.570 2.933 1.00 85.75 84 VAL A C 1
ATOM 685 O O . VAL A 1 84 ? -7.418 7.895 2.518 1.00 85.75 84 VAL A O 1
ATOM 688 N N . TYR A 1 85 ? -8.766 7.372 4.221 1.00 90.06 85 TYR A N 1
ATOM 689 C CA . TYR A 1 85 ? -7.751 7.473 5.256 1.00 90.06 85 TYR A CA 1
ATOM 690 C C . TYR A 1 85 ? -7.341 6.086 5.716 1.00 90.06 85 TYR A C 1
ATOM 692 O O . TYR A 1 85 ? -8.185 5.260 6.051 1.00 90.06 85 TYR A O 1
ATOM 700 N N . CYS A 1 86 ? -6.035 5.863 5.764 1.00 92.25 86 CYS A N 1
ATOM 701 C CA . CYS A 1 86 ? -5.418 4.632 6.208 1.00 92.25 86 CYS A CA 1
ATOM 702 C C . CYS A 1 86 ? -4.657 4.866 7.510 1.00 92.25 86 CYS A C 1
ATOM 704 O O . CYS A 1 86 ? -3.948 5.864 7.672 1.00 92.25 86 CYS A O 1
ATOM 706 N N . TYR A 1 87 ? -4.780 3.915 8.422 1.00 93.88 87 TYR A N 1
ATOM 707 C CA . TYR A 1 87 ? -3.918 3.797 9.580 1.00 93.88 87 TYR A CA 1
ATOM 708 C C . TYR A 1 87 ? -3.246 2.425 9.582 1.00 93.88 87 TYR A C 1
ATOM 710 O O . TYR A 1 87 ? -3.907 1.397 9.430 1.00 93.88 87 TYR A O 1
ATOM 718 N N . ILE A 1 88 ? -1.925 2.422 9.758 1.00 89.94 88 ILE A N 1
ATOM 719 C CA . ILE A 1 88 ? -1.119 1.208 9.890 1.00 89.94 88 ILE A CA 1
ATOM 720 C C . ILE A 1 88 ? -0.785 1.058 11.380 1.00 89.94 88 ILE A C 1
ATOM 722 O O . ILE A 1 88 ? -0.078 1.920 11.914 1.00 89.94 88 ILE A O 1
ATOM 726 N N . PRO A 1 89 ? -1.286 0.008 12.056 1.00 89.38 89 PRO A N 1
ATOM 727 C CA . PRO A 1 89 ? -1.011 -0.211 13.469 1.00 89.38 89 PRO A CA 1
ATOM 728 C C . PRO A 1 89 ? 0.459 -0.561 13.691 1.00 89.38 89 PRO A C 1
ATOM 730 O O . PRO A 1 89 ? 1.186 -0.953 12.768 1.00 89.38 89 PRO A O 1
ATOM 733 N N . ASN A 1 90 ? 0.918 -0.437 14.933 1.00 87.56 90 ASN A N 1
ATOM 734 C CA . ASN A 1 90 ? 2.303 -0.762 15.254 1.00 87.56 90 ASN A CA 1
ATOM 735 C C . ASN A 1 90 ? 2.643 -2.246 14.993 1.00 87.56 90 ASN A C 1
ATOM 737 O O . ASN A 1 90 ? 1.780 -3.107 14.803 1.00 87.56 90 ASN A O 1
ATOM 741 N N . HIS A 1 91 ? 3.942 -2.555 15.020 1.00 83.56 91 HIS A N 1
ATOM 742 C CA . HIS A 1 91 ? 4.469 -3.886 14.703 1.00 83.56 91 HIS A CA 1
ATOM 743 C C . HIS A 1 91 ? 3.887 -5.031 15.537 1.00 83.56 91 HIS A C 1
ATOM 745 O O . HIS A 1 91 ? 3.869 -6.166 15.065 1.00 83.56 91 HIS A O 1
ATOM 751 N N . LYS A 1 92 ? 3.368 -4.774 16.743 1.00 87.69 92 LYS A N 1
ATOM 752 C CA . LYS A 1 92 ? 2.795 -5.824 17.596 1.00 87.69 92 LYS A CA 1
ATOM 753 C C . LYS A 1 92 ? 1.499 -6.400 17.024 1.00 87.69 92 LYS A C 1
ATOM 755 O O . LYS A 1 92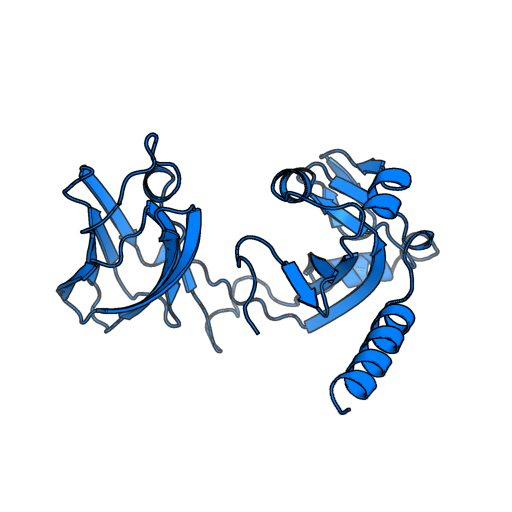 ? 1.181 -7.546 17.317 1.00 87.69 92 LYS A O 1
ATOM 760 N N . TRP A 1 93 ? 0.801 -5.650 16.171 1.00 87.94 93 TRP A N 1
ATOM 761 C CA . TRP A 1 93 ? -0.448 -6.083 15.542 1.00 87.94 93 TRP A CA 1
ATOM 762 C C . TRP A 1 93 ? -0.253 -6.892 14.258 1.00 87.94 93 TRP A C 1
ATOM 764 O O . TRP A 1 93 ? -1.172 -7.599 13.858 1.00 87.94 93 TRP A O 1
ATOM 774 N N . HIS A 1 94 ? 0.921 -6.829 13.619 1.00 83.31 94 HIS A N 1
ATOM 775 C CA . HIS A 1 94 ? 1.205 -7.577 12.382 1.00 83.31 94 HIS A CA 1
ATOM 776 C C . HIS A 1 94 ? 2.407 -8.525 12.457 1.00 83.31 94 HIS A C 1
ATOM 778 O O . HIS A 1 94 ? 2.585 -9.353 11.568 1.00 83.31 94 HIS A O 1
ATOM 784 N N . SER A 1 95 ? 3.226 -8.436 13.505 1.00 73.31 95 SER A N 1
ATOM 785 C CA . SER A 1 95 ? 4.405 -9.277 13.721 1.00 73.31 95 SER A CA 1
ATOM 786 C C . SER A 1 95 ? 4.342 -9.943 15.095 1.00 73.31 95 SER A C 1
ATOM 788 O O . SER A 1 95 ? 5.219 -9.758 15.947 1.00 73.31 95 SER A O 1
ATOM 790 N N . ILE A 1 96 ? 3.292 -10.732 15.326 1.00 71.69 96 ILE A N 1
ATOM 791 C CA . ILE A 1 96 ? 3.173 -11.524 16.550 1.00 71.69 96 ILE A CA 1
ATOM 792 C C . ILE A 1 96 ? 4.193 -12.663 16.488 1.00 71.69 96 ILE A C 1
ATOM 794 O O . ILE A 1 96 ? 4.218 -13.436 15.531 1.00 71.69 96 ILE A O 1
ATOM 798 N N . ARG A 1 97 ? 5.036 -12.788 17.524 1.00 74.44 97 ARG A N 1
ATOM 799 C CA . ARG A 1 97 ? 6.087 -13.825 17.598 1.00 74.44 97 ARG A CA 1
ATOM 800 C C . ARG A 1 97 ? 5.548 -15.241 17.386 1.00 74.44 97 ARG A C 1
ATOM 802 O O . ARG A 1 97 ? 6.247 -16.093 16.852 1.00 74.44 97 ARG A O 1
ATOM 809 N N . ARG A 1 98 ? 4.322 -15.493 17.841 1.00 82.25 98 ARG A N 1
ATOM 810 C CA . ARG A 1 98 ? 3.590 -16.739 17.621 1.00 82.25 98 ARG A CA 1
ATOM 811 C C . ARG A 1 98 ? 2.384 -16.419 16.757 1.00 82.25 98 ARG A C 1
ATOM 813 O O . ARG A 1 98 ? 1.674 -15.465 17.047 1.00 82.25 98 ARG A O 1
ATOM 820 N N . TRP A 1 99 ? 2.154 -17.221 15.723 1.00 88.94 99 TRP A N 1
ATOM 821 C CA . TRP A 1 99 ? 0.988 -17.076 14.856 1.00 88.94 99 TRP A CA 1
ATOM 822 C C . TRP A 1 99 ? -0.273 -17.524 15.606 1.00 88.94 99 TRP A C 1
ATOM 824 O O . TRP A 1 99 ? -0.713 -18.665 15.493 1.00 88.94 99 TRP A O 1
ATOM 834 N N . THR A 1 100 ? -0.801 -16.630 16.437 1.00 90.00 100 THR A N 1
ATOM 835 C CA . THR A 1 100 ? -1.985 -16.825 17.275 1.00 90.00 100 THR A CA 1
ATOM 836 C C . THR A 1 100 ? -3.035 -15.781 16.935 1.00 90.00 100 THR A C 1
ATOM 838 O O . THR A 1 100 ? -2.722 -14.743 16.352 1.00 90.00 100 THR A O 1
ATOM 841 N N . THR A 1 101 ? -4.284 -16.056 17.290 1.00 91.62 101 THR A N 1
ATOM 842 C CA . THR A 1 101 ? -5.359 -15.102 17.052 1.00 91.62 101 THR A CA 1
ATOM 843 C C . THR A 1 101 ? -5.189 -13.847 17.915 1.00 91.62 101 THR A C 1
ATOM 845 O O . THR A 1 101 ? -4.787 -13.925 19.074 1.00 91.62 101 THR A O 1
ATOM 848 N N . LEU A 1 102 ? -5.488 -12.694 17.317 1.00 90.31 102 LEU A N 1
ATOM 849 C CA . LEU A 1 102 ? -5.691 -11.399 17.963 1.00 90.31 102 LEU A CA 1
ATOM 850 C C . LEU A 1 102 ? -7.077 -11.293 18.611 1.00 90.31 102 LEU A C 1
ATOM 852 O O . LEU A 1 102 ? -7.315 -10.375 19.393 1.00 90.31 102 LEU A O 1
ATOM 856 N N . SER A 1 103 ? -7.994 -12.185 18.235 1.00 84.38 103 SER A N 1
ATOM 857 C CA . SER A 1 103 ? -9.389 -12.141 18.644 1.00 84.38 103 SER A CA 1
ATOM 858 C C . SER A 1 103 ? -9.607 -12.749 20.039 1.00 84.38 103 SER A C 1
ATOM 860 O O . SER A 1 103 ? -8.921 -13.706 20.402 1.00 84.38 103 SER A O 1
ATOM 862 N N . PRO A 1 104 ? -10.602 -12.246 20.789 1.00 89.81 104 PRO A N 1
ATOM 863 C CA . PRO A 1 104 ? -11.330 -11.014 20.499 1.00 89.81 104 PRO A CA 1
ATOM 864 C C . PRO A 1 104 ? -10.421 -9.792 20.707 1.00 89.81 104 PRO A C 1
ATOM 866 O O . PRO A 1 104 ? -9.605 -9.748 21.628 1.00 89.81 104 PRO A O 1
ATOM 869 N N . PHE A 1 105 ? -10.575 -8.789 19.849 1.00 93.06 105 PHE A N 1
ATOM 870 C CA . PHE A 1 105 ? -10.035 -7.455 20.102 1.00 93.06 105 PHE A CA 1
ATOM 871 C C . PHE A 1 105 ? -11.159 -6.434 19.991 1.00 93.06 105 PHE A C 1
ATOM 873 O O . PHE A 1 105 ? -12.155 -6.659 19.312 1.00 93.06 105 PHE A O 1
ATOM 880 N N . VAL A 1 106 ? -11.017 -5.320 20.689 1.00 95.81 106 VAL A N 1
ATOM 881 C CA . VAL A 1 106 ? -12.036 -4.294 20.839 1.00 95.81 106 VAL A CA 1
ATOM 882 C C . VAL A 1 106 ? -11.584 -3.035 20.121 1.00 95.81 106 VAL A C 1
ATOM 884 O O . VAL A 1 106 ? -10.451 -2.582 20.290 1.00 95.81 106 VAL A O 1
ATOM 887 N N . LEU A 1 107 ? -12.492 -2.458 19.340 1.00 96.25 107 LEU A N 1
ATOM 888 C CA . LEU A 1 107 ? -12.348 -1.128 18.772 1.00 96.25 107 LEU A CA 1
ATOM 889 C C . LEU A 1 107 ? -13.231 -0.150 19.546 1.00 96.25 107 LEU A C 1
ATOM 891 O O . LEU A 1 107 ? -14.437 -0.364 19.672 1.00 96.25 107 LEU A O 1
ATOM 895 N N . ILE A 1 108 ? -12.645 0.926 20.060 1.00 96.88 108 ILE A N 1
ATOM 896 C CA . ILE A 1 108 ? -13.348 1.924 20.870 1.00 96.88 108 ILE A CA 1
ATOM 897 C C . ILE A 1 108 ? -13.342 3.253 20.125 1.00 96.88 108 ILE A C 1
ATOM 899 O O . ILE A 1 108 ? -12.282 3.811 19.834 1.00 96.88 108 ILE A O 1
ATOM 903 N N . ASN A 1 109 ? -14.524 3.789 19.827 1.00 96.50 109 ASN A N 1
ATOM 904 C CA . ASN A 1 109 ? -14.650 5.076 19.151 1.00 96.50 109 ASN A CA 1
ATOM 905 C C . ASN A 1 109 ? -14.760 6.207 20.185 1.00 96.50 109 ASN A C 1
ATOM 907 O O . ASN A 1 109 ? -15.839 6.488 20.698 1.00 96.50 109 ASN A O 1
ATOM 911 N N . LYS A 1 110 ? -13.651 6.895 20.475 1.00 95.81 110 LYS A N 1
ATOM 912 C CA . LYS A 1 110 ? -13.618 8.080 21.356 1.00 95.81 110 LYS A CA 1
ATOM 913 C C . LYS A 1 110 ? -13.828 9.392 20.589 1.00 95.81 110 LYS A C 1
ATOM 915 O O . LYS A 1 110 ? -13.416 10.454 21.053 1.00 95.81 110 LYS A O 1
ATOM 920 N N . THR A 1 111 ? -14.408 9.340 19.392 1.00 92.31 111 THR A N 1
ATOM 921 C CA . THR A 1 111 ? -14.745 10.535 18.607 1.00 92.31 111 THR A CA 1
ATOM 922 C C . THR A 1 111 ? -16.205 10.934 18.807 1.00 92.31 111 THR A C 1
ATOM 924 O O . THR A 1 111 ? -16.995 10.182 19.372 1.00 92.31 111 THR A O 1
ATOM 927 N N . THR A 1 112 ? -16.579 12.116 18.319 1.00 91.81 112 THR A N 1
ATOM 928 C CA . THR A 1 112 ? -17.968 12.603 18.329 1.00 91.81 112 THR A CA 1
ATOM 929 C C . THR A 1 112 ? -18.788 12.135 17.125 1.00 91.81 112 THR A C 1
ATOM 931 O O . THR A 1 112 ? -19.973 12.446 17.038 1.00 91.81 112 THR A O 1
ATOM 934 N N . GLN A 1 113 ? -18.184 11.401 16.184 1.00 92.31 113 GLN A N 1
ATOM 935 C CA . GLN A 1 113 ? -18.830 10.969 14.945 1.00 92.31 113 GLN A CA 1
ATOM 936 C C . GLN A 1 113 ? -18.854 9.444 14.825 1.00 92.31 113 GLN A C 1
ATOM 938 O O . GLN A 1 113 ? -17.967 8.743 15.311 1.00 92.31 113 GLN A O 1
ATOM 943 N N . LYS A 1 114 ? -19.881 8.918 14.158 1.00 94.38 114 LYS A N 1
ATOM 944 C CA . LYS A 1 114 ? -19.929 7.512 13.753 1.00 94.38 114 LYS A CA 1
ATOM 945 C C . LYS A 1 114 ? -18.765 7.221 12.809 1.00 94.38 114 LYS A C 1
ATOM 947 O O . LYS A 1 114 ? -18.486 8.020 11.915 1.00 94.38 114 LYS A O 1
ATOM 952 N N . ILE A 1 115 ? -18.103 6.082 12.987 1.00 93.44 115 ILE A N 1
ATOM 953 C CA . ILE A 1 115 ? -16.972 5.687 12.144 1.00 93.44 115 ILE A CA 1
ATOM 954 C C . ILE A 1 115 ? -17.291 4.367 11.462 1.00 93.44 115 ILE A C 1
ATOM 956 O O . ILE A 1 115 ? -17.587 3.377 12.124 1.00 93.44 115 ILE A O 1
ATOM 960 N N . SER A 1 116 ? -17.220 4.378 10.131 1.00 95.06 116 SER A N 1
ATOM 961 C CA . SER A 1 116 ? -17.209 3.162 9.317 1.00 95.06 116 SER A CA 1
ATOM 962 C C . SER A 1 116 ? -15.759 2.834 9.002 1.00 95.06 116 SER A C 1
ATOM 964 O O . SER A 1 116 ? -15.063 3.652 8.396 1.00 95.06 116 SER A O 1
ATOM 966 N N . VAL A 1 117 ? -15.296 1.678 9.457 1.00 94.75 117 VAL A N 1
ATOM 967 C CA . VAL A 1 117 ? -13.904 1.259 9.345 1.00 94.75 117 VAL A CA 1
ATOM 968 C C . VAL A 1 117 ? -13.819 -0.117 8.710 1.00 94.75 117 VAL A C 1
ATOM 970 O O . VAL A 1 117 ? -14.458 -1.065 9.157 1.00 94.75 117 VAL A O 1
ATOM 973 N N . GLN A 1 118 ? -12.996 -0.232 7.678 1.00 95.50 118 GLN A N 1
ATOM 974 C CA . GLN A 1 118 ? -12.594 -1.515 7.130 1.00 95.50 118 GLN A CA 1
ATOM 975 C C . GLN A 1 118 ? -11.296 -1.954 7.797 1.00 95.50 118 GLN A C 1
ATOM 977 O O . GLN A 1 118 ? -10.340 -1.182 7.878 1.00 95.50 118 GLN A O 1
ATOM 982 N N . ILE A 1 119 ? -11.243 -3.200 8.249 1.00 94.81 119 ILE A N 1
ATOM 983 C CA . ILE A 1 119 ? -10.056 -3.793 8.864 1.00 94.81 119 ILE A CA 1
ATOM 984 C C . ILE A 1 119 ? -9.475 -4.817 7.903 1.00 94.81 119 ILE A C 1
ATOM 986 O O . ILE A 1 119 ? -10.131 -5.805 7.569 1.00 94.81 119 ILE A O 1
ATOM 990 N N . GLY A 1 120 ? -8.235 -4.596 7.475 1.00 90.44 120 GLY A N 1
ATOM 991 C CA . GLY A 1 120 ? -7.489 -5.521 6.629 1.00 90.44 120 GLY A CA 1
ATOM 992 C C . GLY A 1 120 ? -6.439 -6.280 7.427 1.00 90.44 120 GLY A C 1
ATOM 993 O O . GLY A 1 120 ? -5.629 -5.685 8.145 1.00 90.44 120 GLY A O 1
ATOM 994 N N . GLY A 1 121 ? -6.396 -7.598 7.279 1.00 89.81 121 GLY A N 1
ATOM 995 C CA . GLY A 1 121 ? -5.505 -8.450 8.060 1.00 89.81 121 GLY A CA 1
ATOM 996 C C . GLY A 1 121 ? -5.358 -9.855 7.494 1.00 89.81 121 GLY A C 1
ATOM 997 O O . GLY A 1 121 ? -5.810 -10.135 6.390 1.00 89.81 121 GLY A O 1
ATOM 998 N N . MET A 1 122 ? -4.718 -10.741 8.251 1.00 86.88 122 MET A N 1
ATOM 999 C CA . MET A 1 122 ? -4.542 -12.151 7.894 1.00 86.88 122 MET A CA 1
ATOM 1000 C C . MET A 1 122 ? -5.320 -13.066 8.839 1.00 86.88 122 MET A C 1
ATOM 1002 O O . MET A 1 122 ? -5.531 -12.730 10.006 1.00 86.88 122 MET A O 1
ATOM 1006 N N . ASP A 1 123 ? -5.725 -14.229 8.344 1.00 90.44 123 ASP A N 1
ATOM 1007 C CA . ASP A 1 123 ? -6.353 -15.299 9.120 1.00 90.44 123 ASP A CA 1
ATOM 1008 C C . ASP A 1 123 ? -5.351 -16.374 9.594 1.00 90.44 123 ASP A C 1
ATOM 1010 O O . ASP A 1 123 ? -4.135 -16.247 9.433 1.00 90.44 123 ASP A O 1
ATOM 1014 N N . LYS A 1 124 ? -5.869 -17.468 10.167 1.00 91.56 124 LYS A N 1
ATOM 1015 C CA . LYS A 1 124 ? -5.073 -18.614 10.637 1.00 91.56 124 LYS A CA 1
ATOM 1016 C C . LYS A 1 124 ? -4.157 -19.187 9.551 1.00 91.56 124 LYS A C 1
ATOM 1018 O O . LYS A 1 124 ? -3.027 -19.562 9.854 1.00 91.56 124 LYS A O 1
ATOM 1023 N N . SER A 1 125 ? -4.617 -19.212 8.306 1.00 86.69 125 SER A N 1
ATOM 1024 C CA . SER A 1 125 ? -3.905 -19.762 7.151 1.00 86.69 125 SER A CA 1
ATOM 1025 C C . SER A 1 125 ? -2.985 -18.740 6.477 1.00 86.69 125 SER A C 1
ATOM 1027 O O . SER A 1 125 ? -2.487 -19.007 5.388 1.00 86.69 125 SER A O 1
ATOM 1029 N N . ARG A 1 126 ? -2.756 -17.569 7.096 1.00 81.25 126 ARG A N 1
ATOM 1030 C CA . ARG A 1 126 ? -2.009 -16.439 6.507 1.00 81.25 126 ARG A CA 1
ATOM 1031 C C . ARG A 1 126 ? -2.652 -15.895 5.231 1.00 81.25 126 ARG A C 1
ATOM 1033 O O . ARG A 1 126 ? -1.998 -15.216 4.444 1.00 81.25 126 ARG A O 1
ATOM 1040 N N . THR A 1 127 ? -3.940 -16.160 5.040 1.00 80.44 127 THR A N 1
ATOM 1041 C CA . THR A 1 127 ? -4.706 -15.616 3.925 1.00 80.44 127 THR A CA 1
ATOM 1042 C C . THR A 1 127 ? -5.215 -14.239 4.313 1.00 80.44 127 THR A C 1
ATOM 1044 O O . THR A 1 127 ? -5.685 -14.024 5.433 1.00 80.44 127 THR A O 1
ATOM 1047 N N . PHE A 1 128 ? -5.078 -13.277 3.401 1.00 81.88 128 PHE A N 1
ATOM 1048 C CA . PHE A 1 128 ? -5.556 -11.925 3.643 1.00 81.88 128 PHE A CA 1
ATOM 1049 C C . PHE A 1 128 ? -7.089 -11.877 3.608 1.00 81.88 128 PHE A C 1
ATOM 1051 O O . PHE A 1 128 ? -7.710 -12.450 2.715 1.00 81.88 128 PHE A O 1
ATOM 1058 N N . LYS A 1 129 ? -7.688 -11.128 4.533 1.00 86.25 129 LYS A N 1
ATOM 1059 C CA . LYS A 1 129 ? -9.123 -10.843 4.570 1.00 86.25 129 LYS A CA 1
ATOM 1060 C C . LYS A 1 129 ? -9.404 -9.410 5.012 1.00 86.25 129 LYS A C 1
ATOM 1062 O O . LYS A 1 129 ? -8.628 -8.810 5.761 1.00 86.25 129 LYS A O 1
ATOM 1067 N N . THR A 1 130 ? -10.559 -8.903 4.601 1.00 91.12 130 THR A N 1
ATOM 1068 C CA . THR A 1 130 ? -11.128 -7.634 5.063 1.00 91.12 130 THR A CA 1
ATOM 1069 C C . THR A 1 130 ? -12.462 -7.857 5.756 1.00 91.12 130 THR A C 1
ATOM 1071 O O . THR A 1 130 ? -13.142 -8.860 5.538 1.00 91.12 130 THR A O 1
ATOM 1074 N N . SER A 1 131 ? -12.833 -6.937 6.636 1.00 92.44 131 SER A N 1
ATOM 1075 C CA . SER A 1 131 ? -14.160 -6.890 7.244 1.00 92.44 131 SER A CA 1
ATOM 1076 C C . SER A 1 131 ? -14.512 -5.444 7.555 1.00 92.44 131 SER A C 1
ATOM 1078 O O . SER A 1 131 ? -13.647 -4.682 7.992 1.00 92.44 131 SER A O 1
ATOM 1080 N N . ASP A 1 132 ? -15.761 -5.077 7.305 1.00 94.56 132 ASP A N 1
ATOM 1081 C CA . ASP A 1 132 ? -16.271 -3.729 7.520 1.00 94.56 132 ASP A CA 1
ATOM 1082 C C . ASP A 1 132 ? -17.041 -3.665 8.837 1.00 94.56 132 ASP A C 1
ATOM 1084 O O . ASP A 1 132 ? -17.863 -4.527 9.147 1.00 94.56 132 ASP A O 1
ATOM 1088 N N . PHE A 1 133 ? -16.765 -2.624 9.611 1.00 94.94 133 PHE A N 1
ATOM 1089 C CA . PHE A 1 133 ? -17.339 -2.399 10.925 1.00 94.94 133 PHE A CA 1
ATOM 1090 C C . PHE A 1 133 ? -17.823 -0.968 11.052 1.00 94.94 133 PHE A C 1
ATOM 1092 O O . PHE A 1 133 ? -17.329 -0.046 10.400 1.00 94.94 133 PHE A O 1
ATOM 1099 N N . VAL A 1 134 ? -18.792 -0.778 11.934 1.00 95.44 134 VAL A N 1
ATOM 1100 C CA . VAL A 1 134 ? -19.418 0.513 12.166 1.00 95.44 134 VAL A CA 1
ATOM 1101 C C . VAL A 1 134 ? -19.512 0.740 13.663 1.00 95.44 134 VAL A C 1
ATOM 1103 O O . VAL A 1 134 ? -20.279 0.061 14.330 1.00 95.44 134 VAL A O 1
ATOM 1106 N N . VAL A 1 135 ? -18.759 1.703 14.189 1.00 95.06 135 VAL A N 1
ATOM 1107 C CA . VAL A 1 135 ? -18.710 1.983 15.632 1.00 95.06 135 VAL A CA 1
ATOM 1108 C C . VAL A 1 135 ? -19.310 3.356 15.908 1.00 95.06 135 VAL A C 1
ATOM 1110 O O . VAL A 1 135 ? -18.826 4.366 15.377 1.00 95.06 135 VAL A O 1
ATOM 1113 N N . ASN A 1 136 ? -20.363 3.420 16.727 1.00 96.06 136 ASN A N 1
ATOM 1114 C CA . ASN A 1 136 ? -20.962 4.703 17.099 1.00 96.06 136 ASN A CA 1
ATOM 1115 C C . ASN A 1 136 ? -20.081 5.445 18.125 1.00 96.06 136 ASN A C 1
ATOM 1117 O O . ASN A 1 136 ? -19.223 4.833 18.767 1.00 96.06 136 ASN A O 1
ATOM 1121 N N . PRO A 1 137 ? -20.243 6.771 18.271 1.00 96.19 137 PRO A N 1
ATOM 1122 C CA . PRO A 1 137 ? -19.527 7.557 19.276 1.00 96.19 137 PRO A CA 1
ATOM 1123 C C . PRO A 1 137 ? -19.651 6.969 20.685 1.00 96.19 137 PRO A C 1
ATOM 1125 O O . PRO A 1 137 ? -20.749 6.663 21.138 1.00 96.19 137 PRO A O 1
ATOM 1128 N N . GLY A 1 138 ? -18.528 6.837 21.390 1.00 92.88 138 GLY A N 1
ATOM 1129 C CA . GLY A 1 138 ? -18.471 6.337 22.765 1.00 92.88 138 GLY A CA 1
ATOM 1130 C C . GLY A 1 138 ? -18.614 4.820 22.917 1.00 92.88 138 GLY A C 1
ATOM 1131 O O . GLY A 1 138 ? -18.380 4.306 24.012 1.00 92.88 138 GLY A O 1
ATOM 1132 N N . GLU A 1 139 ? -18.947 4.093 21.849 1.00 94.38 139 GLU A N 1
ATOM 1133 C CA . GLU A 1 139 ? -19.139 2.646 21.905 1.00 94.38 139 GLU A CA 1
ATOM 1134 C C . GLU A 1 139 ? -17.826 1.863 21.828 1.00 94.38 139 GLU A C 1
ATOM 1136 O O . GLU A 1 139 ? -16.811 2.306 21.274 1.00 94.38 139 GLU A O 1
ATOM 1141 N N . LYS A 1 140 ? -17.889 0.649 22.381 1.00 94.62 140 LYS A N 1
ATOM 1142 C CA . LYS A 1 140 ? -16.885 -0.402 22.236 1.00 94.62 140 LYS A CA 1
ATOM 1143 C C . LYS A 1 140 ? -17.465 -1.495 21.347 1.00 94.62 140 LYS A C 1
ATOM 1145 O O . LYS A 1 140 ? -18.540 -2.011 21.640 1.00 94.62 140 LYS A O 1
ATOM 1150 N N . MET A 1 141 ? -16.744 -1.875 20.303 1.00 94.81 141 MET A N 1
ATOM 1151 C CA . MET A 1 141 ? -17.111 -2.976 19.420 1.00 94.81 141 MET A CA 1
ATOM 1152 C C . MET A 1 141 ? -16.117 -4.120 19.587 1.00 94.81 141 MET A C 1
ATOM 1154 O O . MET A 1 141 ? -14.938 -3.953 19.287 1.00 94.81 141 MET A O 1
ATOM 1158 N N . SER A 1 142 ? -16.596 -5.275 20.054 1.00 94.50 142 SER A N 1
ATOM 1159 C CA . SER A 1 142 ? -15.810 -6.511 20.051 1.00 94.50 142 SER A CA 1
ATOM 1160 C C . SER A 1 142 ? -15.751 -7.078 18.636 1.00 94.50 142 SER A C 1
ATOM 1162 O O . SER A 1 142 ? -16.774 -7.188 17.961 1.00 94.50 142 SER A O 1
ATOM 1164 N N . ILE A 1 143 ? -14.552 -7.429 18.184 1.00 92.38 143 ILE A N 1
ATOM 1165 C CA . ILE A 1 143 ? -14.293 -8.004 16.871 1.00 92.38 143 ILE A CA 1
ATOM 1166 C C . ILE A 1 143 ? -13.859 -9.453 17.062 1.00 92.38 143 ILE A C 1
ATOM 1168 O O . ILE A 1 143 ? -12.734 -9.764 17.467 1.00 92.38 143 ILE A O 1
ATOM 1172 N N . GLU A 1 144 ? -14.780 -10.349 16.725 1.00 88.31 144 GLU A N 1
ATOM 1173 C CA . GLU A 1 144 ? -14.606 -11.801 16.831 1.00 88.31 144 GLU A CA 1
ATOM 1174 C C . GLU A 1 144 ? -14.095 -12.432 15.535 1.00 88.31 144 GLU A C 1
ATOM 1176 O O . GLU A 1 144 ? -13.762 -13.616 15.482 1.00 88.31 144 GLU A O 1
ATOM 1181 N N . ASN A 1 145 ? -13.979 -11.636 14.472 1.00 77.69 145 ASN A N 1
ATOM 1182 C CA . ASN A 1 145 ? -13.401 -12.086 13.219 1.00 77.69 145 ASN A CA 1
ATOM 1183 C C . ASN A 1 145 ? -11.962 -12.515 13.512 1.00 77.69 145 ASN A C 1
ATOM 1185 O O . ASN A 1 145 ? -11.129 -11.664 13.776 1.00 77.69 145 ASN A O 1
ATOM 1189 N N . HIS A 1 146 ? -11.685 -13.822 13.469 1.00 88.00 146 HIS A N 1
ATOM 1190 C CA . HIS A 1 146 ? -10.414 -14.454 13.848 1.00 88.00 146 HIS A CA 1
ATOM 1191 C C . HIS A 1 146 ? -9.222 -13.928 13.034 1.00 88.00 146 HIS A C 1
ATOM 1193 O O . HIS A 1 146 ? -8.803 -14.542 12.048 1.00 88.00 146 HIS A O 1
ATOM 1199 N N . TYR A 1 147 ? -8.725 -12.742 13.362 1.00 92.38 147 TYR A N 1
ATOM 1200 C CA . TYR A 1 147 ? -7.528 -12.163 12.769 1.00 92.38 147 TYR A CA 1
ATOM 1201 C C . TYR A 1 147 ? -6.317 -12.717 13.512 1.00 92.38 147 TYR A C 1
ATOM 1203 O O . TYR A 1 147 ? -6.366 -12.931 14.719 1.00 92.38 147 TYR A O 1
ATOM 1211 N N . TYR A 1 148 ? -5.242 -12.986 12.785 1.00 92.19 148 TYR A N 1
ATOM 1212 C CA . TYR A 1 148 ? -3.935 -13.391 13.317 1.00 92.19 148 TYR A CA 1
ATOM 1213 C C . TYR A 1 148 ? -2.886 -12.290 13.105 1.00 92.19 148 TYR A C 1
ATOM 1215 O O . TYR A 1 148 ? -1.844 -12.280 13.750 1.00 92.19 148 TYR A O 1
ATOM 1223 N N . ALA A 1 149 ? -3.181 -11.338 12.220 1.00 90.56 149 ALA A N 1
ATOM 1224 C CA . ALA A 1 149 ? -2.447 -10.096 12.040 1.00 90.56 149 ALA A CA 1
ATOM 1225 C C . ALA A 1 149 ? -3.413 -9.020 11.527 1.00 90.56 149 ALA A C 1
ATOM 1227 O O . ALA A 1 149 ? -4.255 -9.320 10.679 1.00 90.56 149 ALA A O 1
ATOM 1228 N N . ILE A 1 150 ? -3.271 -7.777 11.985 1.00 91.88 150 ILE A N 1
ATOM 1229 C CA . ILE A 1 150 ? -3.939 -6.603 11.410 1.00 91.88 150 ILE A CA 1
ATOM 1230 C C . ILE A 1 150 ? -2.890 -5.774 10.684 1.00 91.88 150 ILE A C 1
ATOM 1232 O O . ILE A 1 150 ? -1.890 -5.358 11.264 1.00 91.88 150 ILE A O 1
ATOM 1236 N N . THR A 1 151 ? -3.134 -5.525 9.404 1.00 87.62 151 THR A N 1
ATOM 1237 C CA . THR A 1 151 ? -2.217 -4.783 8.533 1.00 87.62 151 THR A CA 1
ATOM 1238 C C . THR A 1 151 ? -2.600 -3.317 8.404 1.00 87.62 151 THR A C 1
ATOM 1240 O O . THR A 1 151 ? -1.714 -2.475 8.277 1.00 87.62 151 THR A O 1
ATOM 1243 N N . HIS A 1 152 ? -3.897 -3.003 8.434 1.00 92.50 152 HIS A N 1
ATOM 1244 C CA . HIS A 1 152 ? -4.383 -1.638 8.297 1.00 92.50 152 HIS A CA 1
ATOM 1245 C C . HIS A 1 152 ? -5.845 -1.481 8.724 1.00 92.50 152 HIS A C 1
ATOM 1247 O O . HIS A 1 152 ? -6.611 -2.446 8.777 1.00 92.50 152 HIS A O 1
ATOM 1253 N N . PHE A 1 153 ? -6.219 -0.223 8.933 1.00 94.44 153 PHE A N 1
ATOM 1254 C CA . PHE A 1 153 ? -7.587 0.259 9.064 1.00 94.44 153 PHE A CA 1
ATOM 1255 C C . PHE A 1 153 ? -7.845 1.299 7.971 1.00 94.44 153 PHE A C 1
ATOM 1257 O O . PHE A 1 153 ? -7.019 2.196 7.792 1.00 94.44 153 PHE A O 1
ATOM 1264 N N . LEU A 1 154 ? -8.973 1.209 7.264 1.00 94.25 154 LEU A N 1
ATOM 1265 C CA . LEU A 1 154 ? -9.410 2.205 6.278 1.00 94.25 154 LEU A CA 1
ATOM 1266 C C . LEU A 1 154 ? -10.716 2.862 6.713 1.00 94.25 154 LEU A C 1
ATOM 1268 O O . LEU A 1 154 ? -11.608 2.195 7.221 1.00 94.25 154 LEU A O 1
ATOM 1272 N N . THR A 1 155 ? -10.853 4.159 6.465 1.00 92.88 155 THR A N 1
ATOM 1273 C CA . THR A 1 155 ? -12.100 4.915 6.648 1.00 92.88 155 THR A CA 1
ATOM 1274 C C . THR A 1 155 ? -12.248 5.950 5.540 1.00 92.88 155 THR A C 1
ATOM 1276 O O . THR A 1 155 ? -11.261 6.520 5.080 1.00 92.88 155 THR A O 1
ATOM 1279 N N . TYR A 1 156 ? -13.481 6.236 5.130 1.00 89.88 156 TYR A N 1
ATOM 1280 C CA . TYR A 1 156 ? -13.793 7.271 4.132 1.00 89.88 156 TYR A CA 1
ATOM 1281 C C . TYR A 1 156 ? -13.880 8.683 4.726 1.00 89.88 156 TYR A C 1
ATOM 1283 O O . TYR A 1 156 ? -14.121 9.657 4.019 1.00 89.88 156 TYR A O 1
ATOM 1291 N N . GLN A 1 157 ? -13.724 8.805 6.045 1.00 88.69 157 GLN A N 1
ATOM 1292 C CA . GLN A 1 157 ? -13.727 10.083 6.747 1.00 88.69 157 GLN A CA 1
ATOM 1293 C C . GLN A 1 157 ? -12.658 10.078 7.829 1.00 88.69 157 GLN A C 1
ATOM 1295 O O . GLN A 1 157 ? -12.588 9.146 8.636 1.00 88.69 157 GLN A O 1
ATOM 1300 N N . LYS A 1 158 ? -11.848 11.141 7.884 1.00 90.94 158 LYS A N 1
ATOM 1301 C CA . LYS A 1 158 ? -10.829 11.284 8.924 1.00 90.94 158 LYS A CA 1
ATOM 1302 C C . LYS A 1 158 ? -11.507 11.291 10.299 1.00 90.94 158 LYS A C 1
ATOM 1304 O O . LYS A 1 158 ? -12.390 12.127 10.519 1.00 90.94 158 LYS A O 1
ATOM 1309 N N . PRO A 1 159 ? -11.103 10.418 11.236 1.00 92.69 159 PRO A N 1
ATOM 1310 C CA . PRO A 1 159 ? -11.650 10.430 12.587 1.00 92.69 159 PRO A CA 1
ATOM 1311 C C . PRO A 1 159 ? -11.391 11.776 13.264 1.00 92.69 159 PRO A C 1
ATOM 1313 O O . PRO A 1 159 ? -10.244 12.218 13.345 1.00 92.69 159 PRO A O 1
ATOM 1316 N N . LYS A 1 160 ? -12.437 12.437 13.766 1.00 91.94 160 LYS A N 1
ATOM 1317 C CA . LYS A 1 160 ? -12.331 13.697 14.524 1.00 91.94 160 LYS A CA 1
ATOM 1318 C C . LYS A 1 160 ? -12.143 13.424 16.018 1.00 91.94 160 LYS A C 1
ATOM 1320 O O . LYS A 1 160 ? -12.980 13.775 16.841 1.00 91.94 160 LYS A O 1
ATOM 1325 N N . GLY A 1 161 ? -11.065 12.727 16.355 1.00 92.50 161 GLY A N 1
ATOM 1326 C CA . GLY A 1 161 ? -10.735 12.358 17.729 1.00 92.50 161 GLY A CA 1
ATOM 1327 C C . GLY A 1 161 ? -9.804 11.157 17.770 1.00 92.50 161 GLY A C 1
ATOM 1328 O O . GLY A 1 161 ? -8.939 11.008 16.902 1.00 92.50 161 GLY A O 1
ATOM 1329 N N . THR A 1 162 ? -10.002 10.310 18.772 1.00 95.94 162 THR A N 1
ATOM 1330 C CA . THR A 1 162 ? -9.190 9.118 19.009 1.00 95.94 162 THR A CA 1
ATOM 1331 C C . THR A 1 162 ? -10.008 7.855 18.771 1.00 95.94 162 THR A C 1
ATOM 1333 O O . THR A 1 162 ? -11.184 7.784 19.123 1.00 95.94 162 THR A O 1
ATOM 1336 N N . ILE A 1 163 ? -9.375 6.851 18.178 1.00 96.44 163 ILE A N 1
ATOM 1337 C CA . ILE A 1 163 ? -9.858 5.470 18.188 1.00 96.44 163 ILE A CA 1
ATOM 1338 C C . ILE A 1 163 ? -8.884 4.667 19.043 1.00 96.44 163 ILE A C 1
ATOM 1340 O O . ILE A 1 163 ? -7.678 4.870 18.933 1.00 96.44 163 ILE A O 1
ATOM 1344 N N . GLU A 1 164 ? -9.380 3.778 19.890 1.00 96.94 164 GLU A N 1
ATOM 1345 C CA . GLU A 1 164 ? -8.535 2.867 20.666 1.00 96.94 164 GLU A CA 1
ATOM 1346 C C . GLU A 1 164 ? -8.732 1.442 20.163 1.00 96.94 164 GLU A C 1
ATOM 1348 O O . GLU A 1 164 ? -9.827 1.054 19.748 1.00 96.94 164 GLU A O 1
ATOM 1353 N N . LEU A 1 165 ? -7.649 0.680 20.186 1.00 95.69 165 LEU A N 1
ATOM 1354 C CA . LEU A 1 165 ? -7.594 -0.705 19.765 1.00 95.69 165 LEU A CA 1
ATOM 1355 C C . LEU A 1 165 ? -7.003 -1.525 20.912 1.00 95.69 165 LEU A C 1
ATOM 1357 O O . LEU A 1 165 ? -5.877 -1.270 21.338 1.00 95.69 165 LEU A O 1
ATOM 1361 N N . GLU A 1 166 ? -7.748 -2.505 21.412 1.00 95.50 166 GLU A N 1
ATOM 1362 C CA . GLU A 1 166 ? -7.361 -3.302 22.578 1.00 95.50 166 GLU A CA 1
ATOM 1363 C C . GLU A 1 166 ? -7.512 -4.799 22.291 1.00 95.50 166 GLU A C 1
ATOM 1365 O O . GLU A 1 166 ? -8.551 -5.233 21.818 1.00 95.50 166 GLU A O 1
ATOM 1370 N N . SER A 1 167 ? -6.507 -5.615 22.595 1.00 92.19 167 SER A N 1
ATOM 1371 C CA . SER A 1 167 ? -6.629 -7.077 22.642 1.00 92.19 167 SER A CA 1
ATOM 1372 C C . SER A 1 167 ? -6.212 -7.539 24.030 1.00 92.19 167 SER A C 1
ATOM 1374 O O . SER A 1 167 ? -5.019 -7.663 24.321 1.00 92.19 167 SER A O 1
ATOM 1376 N N . SER A 1 168 ? -7.192 -7.783 24.902 1.00 87.50 168 SER A N 1
ATOM 1377 C CA . SER A 1 168 ? -6.932 -8.175 26.290 1.00 87.50 168 SER A CA 1
ATOM 1378 C C . SER A 1 168 ? -6.223 -9.535 26.363 1.00 87.50 168 SER A C 1
ATOM 1380 O O . SER A 1 168 ? -5.343 -9.724 27.199 1.00 87.50 168 SER A O 1
ATOM 1382 N N . GLY A 1 169 ? -6.513 -10.452 25.428 1.00 86.31 169 GLY A N 1
ATOM 1383 C CA . GLY A 1 169 ? -5.867 -11.770 25.352 1.00 86.31 169 GLY A CA 1
ATOM 1384 C C . GLY A 1 169 ? -4.365 -11.722 25.045 1.00 86.31 169 GLY A C 1
ATOM 1385 O O . GLY A 1 169 ? -3.626 -12.624 25.435 1.00 86.31 169 GLY A O 1
ATOM 1386 N N . LEU A 1 170 ? -3.896 -10.659 24.387 1.00 88.94 170 LEU A N 1
ATOM 1387 C CA . LEU A 1 170 ? -2.479 -10.454 24.067 1.00 88.94 170 LEU A CA 1
ATOM 1388 C C . LEU A 1 170 ? -1.861 -9.264 24.809 1.00 88.94 170 LEU A C 1
ATOM 1390 O O . LEU A 1 170 ? -0.705 -8.923 24.550 1.00 88.94 170 LEU A O 1
ATOM 1394 N N . ASN A 1 171 ? -2.613 -8.639 25.721 1.00 90.94 171 ASN A N 1
ATOM 1395 C CA . ASN A 1 171 ? -2.244 -7.406 26.416 1.00 90.94 171 ASN A CA 1
ATOM 1396 C C . ASN A 1 171 ? -1.712 -6.324 25.452 1.00 90.94 171 ASN A C 1
ATOM 1398 O O . ASN A 1 171 ? -0.667 -5.704 25.674 1.00 90.94 171 ASN A O 1
ATOM 1402 N N . LEU A 1 172 ? -2.403 -6.153 24.322 1.00 93.12 172 LEU A N 1
ATOM 1403 C CA . LEU A 1 172 ? -2.098 -5.122 23.336 1.00 93.12 172 LEU A CA 1
ATOM 1404 C C . LEU A 1 172 ? -3.080 -3.973 23.496 1.00 93.12 172 LEU A C 1
ATOM 1406 O O . LEU A 1 172 ? -4.286 -4.186 23.561 1.00 93.12 172 LEU A O 1
ATOM 1410 N N . HIS A 1 173 ? -2.558 -2.754 23.507 1.00 95.38 173 HIS A N 1
ATOM 1411 C CA . HIS A 1 173 ? -3.362 -1.545 23.518 1.00 95.38 173 HIS A CA 1
ATOM 1412 C C . HIS A 1 173 ? -2.692 -0.488 22.643 1.00 95.38 173 HIS A C 1
ATOM 1414 O O . HIS A 1 173 ? -1.478 -0.275 22.725 1.00 95.38 173 HIS A O 1
ATOM 1420 N N . GLU A 1 174 ? -3.475 0.154 21.785 1.00 95.75 174 GLU A N 1
ATOM 1421 C CA . GLU A 1 174 ? -3.016 1.204 20.889 1.00 95.75 174 GLU A CA 1
ATOM 1422 C C . GLU A 1 174 ? -4.039 2.336 20.814 1.00 95.75 174 GLU A C 1
ATOM 1424 O O . GLU A 1 174 ? -5.219 2.126 20.545 1.00 95.75 174 GLU A O 1
ATOM 1429 N N . VAL A 1 175 ? -3.553 3.555 21.040 1.00 97.00 175 VAL A N 1
ATOM 1430 C CA . VAL A 1 175 ? -4.334 4.789 20.960 1.00 97.00 175 VAL A CA 1
ATOM 1431 C C . VAL A 1 175 ? -4.018 5.460 19.628 1.00 97.00 175 VAL A C 1
ATOM 1433 O O . VAL A 1 175 ? -2.866 5.803 19.354 1.00 97.00 175 VAL A O 1
ATOM 1436 N N . ILE A 1 176 ? -5.040 5.653 18.800 1.00 96.06 176 ILE A N 1
ATOM 1437 C CA . ILE A 1 176 ? -4.924 6.104 17.412 1.00 96.06 176 ILE A CA 1
ATOM 1438 C C . ILE A 1 176 ? -5.496 7.525 17.295 1.00 96.06 176 ILE A C 1
ATOM 1440 O O . ILE A 1 176 ? -6.691 7.700 17.033 1.00 96.06 176 ILE A O 1
ATOM 1444 N N . PRO A 1 177 ? -4.675 8.574 17.481 1.00 95.75 177 PRO A N 1
ATOM 1445 C CA . PRO A 1 177 ? -5.140 9.947 17.339 1.00 95.75 177 PRO A CA 1
ATOM 1446 C C . PRO A 1 177 ? -5.372 10.311 15.864 1.00 95.75 177 PRO A C 1
ATOM 1448 O O . PRO A 1 177 ? -4.685 9.824 14.966 1.00 95.75 177 PRO A O 1
ATOM 1451 N N . SER A 1 178 ? -6.287 11.252 15.615 1.00 93.56 178 SER A N 1
ATOM 1452 C CA . SER A 1 178 ? -6.668 11.736 14.274 1.00 93.56 178 SER A CA 1
ATOM 1453 C C . SER A 1 178 ? -5.491 12.038 13.333 1.00 93.56 178 SER A C 1
ATOM 1455 O O . SER A 1 178 ? -5.533 11.712 12.148 1.00 93.56 178 SER A O 1
ATOM 1457 N N . HIS A 1 179 ? -4.407 12.632 13.838 1.00 90.00 179 HIS A N 1
ATOM 1458 C CA . HIS A 1 179 ? -3.255 13.026 13.018 1.00 90.00 179 HIS A CA 1
ATOM 1459 C C . HIS A 1 179 ? -2.406 11.843 12.517 1.00 90.00 179 HIS A C 1
ATOM 1461 O O . HIS A 1 179 ? -1.567 12.037 11.641 1.00 90.00 179 HIS A O 1
ATOM 1467 N N . LYS A 1 180 ? -2.598 10.630 13.057 1.00 92.94 180 LYS A N 1
ATOM 1468 C CA . LYS A 1 180 ? -1.926 9.405 12.588 1.00 92.94 180 LYS A CA 1
ATOM 1469 C C . LYS A 1 180 ? -2.611 8.775 11.377 1.00 92.94 180 LYS A C 1
ATOM 1471 O O . LYS A 1 180 ? -2.019 7.907 10.744 1.00 92.94 180 LYS A O 1
ATOM 1476 N N . TRP A 1 181 ? -3.825 9.210 11.045 1.00 91.94 181 TRP A N 1
ATOM 1477 C CA . TRP A 1 181 ? -4.537 8.769 9.852 1.00 91.94 181 TRP A CA 1
ATOM 1478 C C . TRP A 1 181 ? -3.982 9.476 8.620 1.00 91.94 181 TRP A C 1
ATOM 1480 O O . TRP A 1 181 ? -4.009 10.706 8.519 1.00 91.94 181 TRP A O 1
ATOM 1490 N N . ILE A 1 182 ? -3.487 8.687 7.674 1.00 85.69 182 ILE A N 1
ATOM 1491 C CA . ILE A 1 182 ? -2.856 9.167 6.450 1.00 85.69 182 ILE A CA 1
ATOM 1492 C C . ILE A 1 182 ? -3.899 9.123 5.343 1.00 85.69 182 ILE A C 1
ATOM 1494 O O . ILE A 1 182 ? -4.470 8.068 5.084 1.00 85.69 182 ILE A O 1
ATOM 1498 N N . ASN A 1 183 ? -4.136 10.242 4.657 1.00 84.31 183 ASN A N 1
ATOM 1499 C CA . ASN A 1 183 ? -4.905 10.188 3.417 1.00 84.31 183 ASN A CA 1
ATOM 1500 C C . ASN A 1 183 ? -4.104 9.376 2.383 1.00 84.31 183 ASN A C 1
ATOM 1502 O O . ASN A 1 183 ? -3.006 9.782 1.992 1.00 84.31 183 ASN A O 1
ATOM 1506 N N . CYS A 1 184 ? -4.644 8.221 2.003 1.00 77.44 184 CYS A N 1
ATOM 1507 C CA . CYS A 1 184 ? -4.057 7.292 1.043 1.00 77.44 184 CYS A CA 1
ATOM 1508 C C . CYS A 1 184 ? -4.648 7.436 -0.365 1.00 77.44 184 CYS A C 1
ATOM 1510 O O . CYS A 1 184 ? -4.227 6.722 -1.273 1.00 77.44 184 CYS A O 1
ATOM 1512 N N . TRP A 1 185 ? -5.578 8.375 -0.559 1.00 74.94 185 TRP A N 1
ATOM 1513 C CA . TRP A 1 185 ? -6.035 8.769 -1.881 1.00 74.94 185 TRP A CA 1
ATOM 1514 C C . TRP A 1 185 ? -4.903 9.448 -2.651 1.00 74.94 185 TRP A C 1
ATOM 1516 O O . TRP A 1 185 ? -4.218 10.342 -2.140 1.00 74.94 185 TRP A O 1
ATOM 1526 N N . VAL A 1 186 ? -4.708 9.008 -3.890 1.00 67.06 186 VAL A N 1
ATOM 1527 C CA . VAL A 1 186 ? -3.731 9.576 -4.812 1.00 67.06 186 VAL A CA 1
ATOM 1528 C C . VAL A 1 186 ? -4.480 9.991 -6.066 1.00 67.06 186 VAL A C 1
ATOM 1530 O O . VAL A 1 186 ? -4.956 9.133 -6.805 1.00 67.06 186 VAL A O 1
ATOM 1533 N N . ASP A 1 187 ? -4.558 11.299 -6.308 1.00 70.69 187 ASP A N 1
ATOM 1534 C CA . ASP A 1 187 ? -5.049 11.829 -7.577 1.00 70.69 187 ASP A CA 1
ATOM 1535 C C . ASP A 1 187 ? -3.975 11.611 -8.641 1.00 70.69 187 ASP A C 1
ATOM 1537 O O . ASP A 1 187 ? -2.974 12.332 -8.724 1.00 70.69 187 ASP A O 1
ATOM 1541 N N . ILE A 1 188 ? -4.171 10.546 -9.411 1.00 72.12 188 ILE A N 1
ATOM 1542 C CA . ILE A 1 188 ? -3.346 10.229 -10.567 1.00 72.12 188 ILE A CA 1
ATOM 1543 C C . ILE A 1 188 ? -3.847 11.093 -11.719 1.00 72.12 188 ILE A C 1
ATOM 1545 O O . ILE A 1 188 ? -4.979 10.934 -12.169 1.00 72.12 188 ILE A O 1
ATOM 1549 N N . GLU A 1 189 ? -3.003 11.998 -12.205 1.00 78.50 189 GLU A N 1
ATOM 1550 C CA . GLU A 1 189 ? -3.330 12.804 -13.383 1.00 78.50 189 GLU A CA 1
ATOM 1551 C C . GLU A 1 189 ? -3.080 12.036 -14.673 1.00 78.50 189 GLU A C 1
ATOM 1553 O O . GLU A 1 189 ? -3.882 12.084 -15.601 1.00 78.50 189 GLU A O 1
ATOM 1558 N N . GLN A 1 190 ? -1.955 11.326 -14.736 1.00 81.38 190 GLN A N 1
ATOM 1559 C CA . GLN A 1 190 ? -1.574 10.545 -15.898 1.00 81.38 190 GLN A CA 1
ATOM 1560 C C . GLN A 1 190 ? -0.992 9.209 -15.454 1.00 81.38 190 GLN A C 1
ATOM 1562 O O . GLN A 1 190 ? -0.219 9.123 -14.499 1.00 81.38 190 GLN A O 1
ATOM 1567 N N . SER A 1 191 ? -1.362 8.162 -16.184 1.00 84.06 191 SER A N 1
ATOM 1568 C CA . SER A 1 191 ? -0.738 6.846 -16.092 1.00 84.06 191 SER A CA 1
ATOM 1569 C C . SER A 1 191 ? -0.009 6.576 -17.398 1.00 84.06 191 SER A C 1
ATOM 1571 O O . SER A 1 191 ? -0.626 6.598 -18.462 1.00 84.06 191 SER A O 1
ATOM 1573 N N . ILE A 1 192 ? 1.295 6.340 -17.323 1.00 84.31 192 ILE A N 1
ATOM 1574 C CA . ILE A 1 192 ? 2.135 6.006 -18.472 1.00 84.31 192 ILE A CA 1
ATOM 1575 C C . ILE A 1 192 ? 2.613 4.580 -18.280 1.00 84.31 192 ILE A C 1
ATOM 1577 O O . ILE A 1 192 ? 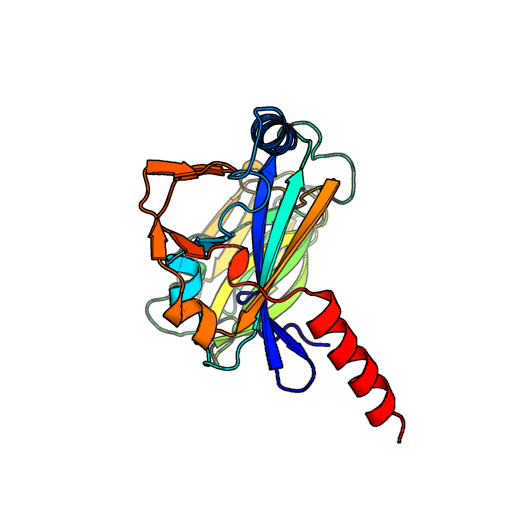3.228 4.266 -17.264 1.00 84.31 192 ILE A O 1
ATOM 1581 N N . PHE A 1 193 ? 2.326 3.721 -19.249 1.00 87.06 193 PHE A N 1
ATOM 1582 C CA . PHE A 1 193 ? 2.764 2.334 -19.236 1.00 87.06 193 PHE A CA 1
ATOM 1583 C C . PHE A 1 193 ? 3.904 2.139 -20.230 1.00 87.06 193 PHE A C 1
ATOM 1585 O O . PHE A 1 193 ? 3.787 2.551 -21.380 1.00 87.06 193 PHE A O 1
ATOM 1592 N N . PHE A 1 194 ? 4.978 1.487 -19.787 1.00 87.81 194 PHE A N 1
ATOM 1593 C CA . PHE A 1 194 ? 6.195 1.303 -20.589 1.00 87.81 194 PHE A CA 1
ATOM 1594 C C . PHE A 1 194 ? 6.201 -0.016 -21.360 1.00 87.81 194 PHE A C 1
ATOM 1596 O O . PHE A 1 194 ? 6.825 -0.117 -22.407 1.00 87.81 194 PHE A O 1
ATOM 1603 N N . GLY A 1 195 ? 5.488 -1.026 -20.862 1.00 91.44 195 GLY A N 1
ATOM 1604 C CA . GLY A 1 195 ? 5.471 -2.356 -21.458 1.00 91.44 195 GLY A CA 1
ATOM 1605 C C . GLY A 1 195 ? 5.397 -3.448 -20.404 1.00 91.44 195 GLY A C 1
ATOM 1606 O O . GLY A 1 195 ? 5.104 -3.186 -19.229 1.00 91.44 195 GLY A O 1
ATOM 1607 N N . TYR A 1 196 ? 5.658 -4.675 -20.840 1.00 94.25 196 TYR A N 1
ATOM 1608 C CA . TYR A 1 196 ? 5.724 -5.843 -19.975 1.00 94.25 196 TYR A CA 1
ATOM 1609 C C . TYR A 1 196 ? 6.904 -6.750 -20.318 1.00 94.25 196 TYR A C 1
ATOM 1611 O O . TYR A 1 196 ? 7.441 -6.695 -21.417 1.00 94.25 196 TYR A O 1
ATOM 1619 N N . CYS A 1 197 ? 7.278 -7.620 -19.390 1.00 94.81 197 CYS A N 1
ATOM 1620 C CA . CYS A 1 197 ? 8.162 -8.754 -19.652 1.00 94.81 197 CYS A CA 1
ATOM 1621 C C . CYS A 1 197 ? 7.765 -9.943 -18.771 1.00 94.81 197 CYS A C 1
ATOM 1623 O O . CYS A 1 197 ? 6.961 -9.792 -17.843 1.00 94.81 197 CYS A O 1
ATOM 1625 N N . THR A 1 198 ? 8.289 -11.131 -19.062 1.00 93.00 198 THR A N 1
ATOM 1626 C CA . THR A 1 198 ? 8.168 -12.263 -18.135 1.00 93.00 198 THR A CA 1
ATOM 1627 C C . THR A 1 198 ? 9.128 -12.087 -16.957 1.00 93.00 198 THR A C 1
ATOM 1629 O O . THR A 1 198 ? 10.103 -11.337 -17.038 1.00 93.00 198 THR A O 1
ATOM 1632 N N . HIS A 1 199 ? 8.880 -12.773 -15.845 1.00 91.81 199 HIS A N 1
ATOM 1633 C CA . HIS A 1 199 ? 9.800 -12.774 -14.711 1.00 91.81 199 HIS A CA 1
ATOM 1634 C C . HIS A 1 199 ? 11.163 -13.347 -15.098 1.00 91.81 199 HIS A C 1
ATOM 1636 O O . HIS A 1 199 ? 12.188 -12.840 -14.653 1.00 91.81 199 HIS A O 1
ATOM 1642 N N . GLU A 1 200 ? 11.180 -14.366 -15.958 1.00 92.50 200 GLU A N 1
ATOM 1643 C CA . GLU A 1 200 ? 12.415 -14.919 -16.508 1.00 92.50 200 GLU A CA 1
ATOM 1644 C C . GLU A 1 200 ? 13.209 -13.871 -17.301 1.00 92.50 200 GLU A C 1
ATOM 1646 O O . GLU A 1 200 ? 14.400 -13.683 -17.051 1.00 92.50 200 GLU A O 1
ATOM 1651 N N . ASP A 1 201 ? 12.557 -13.141 -18.209 1.00 93.69 201 ASP A N 1
ATOM 1652 C CA . ASP A 1 201 ? 13.210 -12.071 -18.972 1.00 93.69 201 ASP A CA 1
ATOM 1653 C C . ASP A 1 201 ? 13.690 -10.945 -18.058 1.00 93.69 201 ASP A C 1
ATOM 1655 O O . ASP A 1 201 ? 14.781 -10.408 -18.256 1.00 93.69 201 ASP A O 1
ATOM 1659 N N . PHE A 1 202 ? 12.904 -10.612 -17.032 1.00 94.00 202 PHE A N 1
ATOM 1660 C CA . PHE A 1 202 ? 13.293 -9.637 -16.024 1.00 94.00 202 PHE A CA 1
ATOM 1661 C C . PHE A 1 202 ? 14.568 -10.074 -15.301 1.00 94.00 202 PHE A C 1
ATOM 1663 O O . PHE A 1 202 ? 15.508 -9.295 -15.219 1.00 94.00 202 PHE A O 1
ATOM 1670 N N . GLN A 1 203 ? 14.644 -11.316 -14.819 1.00 92.12 203 GLN A N 1
ATOM 1671 C CA . GLN A 1 203 ? 15.835 -11.826 -14.133 1.00 92.12 203 GLN A CA 1
ATOM 1672 C C . GLN A 1 203 ? 17.078 -11.834 -15.030 1.00 92.12 203 GLN A C 1
ATOM 1674 O O . GLN A 1 203 ? 18.174 -11.562 -14.545 1.00 92.12 203 GLN A O 1
ATOM 1679 N N . LYS A 1 204 ? 16.914 -12.142 -16.322 1.00 94.94 204 LYS A N 1
ATOM 1680 C CA . LYS A 1 204 ? 18.026 -12.202 -17.282 1.00 94.94 204 LYS A CA 1
ATOM 1681 C C . LYS A 1 204 ? 18.619 -10.831 -17.601 1.00 94.94 204 LYS A C 1
ATOM 1683 O O . LYS A 1 204 ? 19.829 -10.733 -17.777 1.00 94.94 204 LYS A O 1
ATOM 1688 N N . HIS A 1 205 ? 17.781 -9.801 -17.702 1.00 95.69 205 HIS A N 1
ATOM 1689 C CA . HIS A 1 205 ? 18.190 -8.501 -18.247 1.00 95.69 205 HIS A CA 1
ATOM 1690 C C . HIS A 1 205 ? 18.212 -7.370 -17.213 1.00 95.69 205 HIS A C 1
ATOM 1692 O O . HIS A 1 205 ? 18.786 -6.312 -17.474 1.00 95.69 205 HIS A O 1
ATOM 1698 N N . ALA A 1 206 ? 17.582 -7.548 -16.049 1.00 94.94 206 ALA A N 1
ATOM 1699 C CA . ALA A 1 206 ? 17.590 -6.521 -15.019 1.00 94.94 206 ALA A CA 1
ATOM 1700 C C . ALA A 1 206 ? 18.972 -6.401 -14.364 1.00 94.94 206 ALA A C 1
ATOM 1702 O O . ALA A 1 206 ? 19.694 -7.376 -14.168 1.00 94.94 206 ALA A O 1
ATOM 1703 N N . TYR A 1 207 ? 19.313 -5.184 -13.959 1.00 94.81 207 TYR A N 1
ATOM 1704 C CA . TYR A 1 207 ? 20.551 -4.862 -13.257 1.00 94.81 207 TYR A CA 1
ATOM 1705 C C . TYR A 1 207 ? 20.261 -4.043 -11.999 1.00 94.81 207 TYR A C 1
ATOM 1707 O O . TYR A 1 207 ? 19.199 -3.439 -11.853 1.00 94.81 207 TYR A O 1
ATOM 1715 N N . ILE A 1 208 ? 21.198 -4.025 -11.053 1.00 94.62 208 ILE A N 1
ATOM 1716 C CA . ILE A 1 208 ? 21.005 -3.322 -9.782 1.00 94.62 208 ILE A CA 1
ATOM 1717 C C . ILE A 1 208 ? 21.360 -1.841 -9.934 1.00 94.62 208 ILE A C 1
ATOM 1719 O O . ILE A 1 208 ? 22.454 -1.488 -10.369 1.00 94.62 208 ILE A O 1
ATOM 1723 N N . GLN A 1 209 ? 20.460 -0.972 -9.477 1.00 93.69 209 GLN A N 1
ATOM 1724 C CA . GLN A 1 209 ? 20.732 0.436 -9.218 1.00 93.69 209 GLN A CA 1
ATOM 1725 C C . GLN A 1 209 ? 20.712 0.719 -7.720 1.00 93.69 209 GLN A C 1
ATOM 1727 O O . GLN A 1 209 ? 19.698 0.575 -7.032 1.00 93.69 209 GLN A O 1
ATOM 1732 N N . SER A 1 210 ? 21.870 1.129 -7.213 1.00 94.44 210 SER A N 1
ATOM 1733 C CA . SER A 1 210 ? 22.089 1.371 -5.792 1.00 94.44 210 SER A CA 1
ATOM 1734 C C . SER A 1 210 ? 21.374 2.619 -5.283 1.00 94.44 210 SER A C 1
ATOM 1736 O O . SER A 1 210 ? 21.208 3.621 -5.984 1.00 94.44 210 SER A O 1
ATOM 1738 N N . LYS A 1 211 ? 21.018 2.580 -3.996 1.00 93.88 211 LYS A N 1
ATOM 1739 C CA . LYS A 1 211 ? 20.592 3.765 -3.250 1.00 93.88 211 LYS A CA 1
ATOM 1740 C C . LYS A 1 211 ? 21.599 4.903 -3.436 1.00 93.88 211 LYS A C 1
ATOM 1742 O O . LYS A 1 211 ? 22.801 4.716 -3.276 1.00 93.88 211 LYS A O 1
ATOM 1747 N N . GLY A 1 212 ? 21.090 6.103 -3.688 1.00 92.06 212 GLY A N 1
ATOM 1748 C CA . GLY A 1 212 ? 21.882 7.317 -3.844 1.00 92.06 212 GLY A CA 1
ATOM 1749 C C . GLY A 1 212 ? 22.299 7.629 -5.280 1.00 92.06 212 GLY A C 1
ATOM 1750 O O . GLY A 1 212 ? 22.746 8.754 -5.498 1.00 92.06 212 GLY A O 1
ATOM 1751 N N . THR A 1 213 ? 22.117 6.704 -6.230 1.00 91.81 213 THR A N 1
ATOM 1752 C CA . THR A 1 213 ? 22.325 6.944 -7.667 1.00 91.81 213 THR A CA 1
ATOM 1753 C C . THR A 1 213 ? 21.291 7.936 -8.204 1.0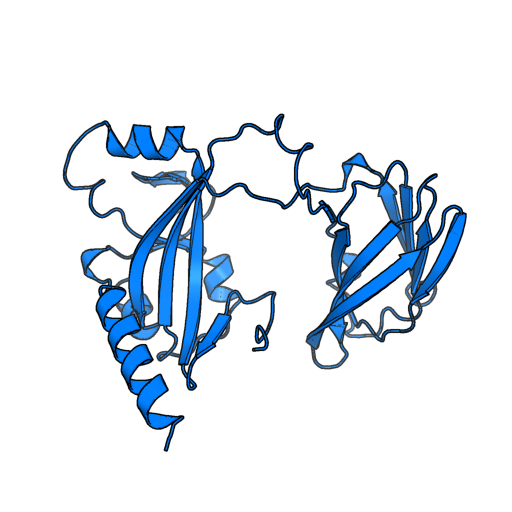0 91.81 213 THR A C 1
ATOM 1755 O O . THR A 1 213 ? 20.138 7.930 -7.770 1.00 91.81 213 THR A O 1
ATOM 1758 N N . ASN A 1 214 ? 21.695 8.799 -9.139 1.00 87.69 214 ASN A N 1
ATOM 1759 C CA . ASN A 1 214 ? 20.780 9.697 -9.841 1.00 87.69 214 ASN A CA 1
ATOM 1760 C C . ASN A 1 214 ? 20.128 8.960 -11.014 1.00 87.69 214 ASN A C 1
ATOM 1762 O O . ASN A 1 214 ? 20.816 8.474 -11.905 1.00 87.69 214 ASN A O 1
ATOM 1766 N N . HIS A 1 215 ? 18.804 8.894 -11.004 1.00 86.88 215 HIS A N 1
ATOM 1767 C CA . HIS A 1 215 ? 17.987 8.324 -12.062 1.00 86.88 215 HIS A CA 1
ATOM 1768 C C . HIS A 1 215 ? 17.362 9.439 -12.916 1.00 86.88 215 HIS A C 1
ATOM 1770 O O . HIS A 1 215 ? 16.826 10.385 -12.329 1.00 86.88 215 HIS A O 1
ATOM 1776 N N . PRO A 1 216 ? 17.319 9.313 -14.259 1.00 80.12 216 PRO A N 1
ATOM 1777 C CA . PRO A 1 216 ? 16.759 10.341 -15.145 1.00 80.12 216 PRO A CA 1
ATOM 1778 C C . PRO A 1 216 ? 15.334 10.773 -14.765 1.00 80.12 216 PRO A C 1
ATOM 1780 O O . PRO A 1 216 ? 15.025 11.958 -14.704 1.00 80.12 216 PRO A O 1
ATOM 1783 N N . THR A 1 217 ? 14.471 9.808 -14.436 1.00 79.25 217 THR A N 1
ATOM 1784 C CA . THR A 1 217 ? 13.059 10.061 -14.088 1.00 79.25 217 THR A CA 1
ATOM 1785 C C . THR A 1 217 ? 12.783 10.320 -12.604 1.00 79.25 217 THR A C 1
ATOM 1787 O O . THR A 1 217 ? 11.898 11.105 -12.276 1.00 79.25 217 THR A O 1
ATOM 1790 N N . PHE A 1 218 ? 13.502 9.655 -11.692 1.00 81.81 218 PHE A N 1
ATOM 1791 C CA . PHE A 1 218 ? 13.188 9.666 -10.254 1.00 81.81 218 PHE A CA 1
ATOM 1792 C C . PHE A 1 218 ? 14.136 10.555 -9.438 1.00 81.81 218 PHE A C 1
ATOM 1794 O O . PHE A 1 218 ? 13.952 10.712 -8.231 1.00 81.81 218 PHE A O 1
ATOM 1801 N N . GLY A 1 219 ? 15.155 11.143 -10.070 1.00 85.25 219 GLY A N 1
ATOM 1802 C CA . GLY A 1 219 ? 16.221 11.842 -9.365 1.00 85.25 219 GLY A CA 1
ATOM 1803 C C . GLY A 1 219 ? 17.019 10.882 -8.482 1.00 85.25 219 GLY A C 1
ATOM 1804 O O . GLY A 1 219 ? 17.264 9.734 -8.848 1.00 85.25 219 GLY A O 1
ATOM 1805 N N . ARG A 1 220 ? 17.451 11.345 -7.308 1.00 88.56 220 ARG A N 1
ATOM 1806 C CA . ARG A 1 220 ? 18.299 10.551 -6.414 1.00 88.56 220 ARG A CA 1
ATOM 1807 C C . ARG A 1 220 ? 17.512 9.425 -5.733 1.00 88.56 220 ARG A C 1
ATOM 1809 O O . ARG A 1 220 ? 16.601 9.689 -4.951 1.00 88.56 220 ARG A O 1
ATOM 1816 N N . LEU A 1 221 ? 17.906 8.175 -5.972 1.00 89.88 221 LEU A N 1
ATOM 1817 C CA . LEU A 1 221 ? 17.224 6.990 -5.442 1.00 89.88 221 LEU A CA 1
ATOM 1818 C C . LEU A 1 221 ? 17.359 6.876 -3.915 1.00 89.88 221 LEU A C 1
ATOM 1820 O O . LEU A 1 221 ? 18.452 6.981 -3.356 1.00 89.88 221 LEU A O 1
ATOM 1824 N N . THR A 1 222 ? 16.251 6.611 -3.222 1.00 88.19 222 THR A N 1
ATOM 1825 C CA . THR A 1 222 ? 16.197 6.492 -1.750 1.00 88.19 222 THR A CA 1
ATOM 1826 C C . THR A 1 222 ? 16.425 5.071 -1.230 1.00 88.19 222 THR A C 1
ATOM 1828 O O . THR A 1 222 ? 16.674 4.880 -0.037 1.00 88.19 222 THR A O 1
ATOM 1831 N N . GLU A 1 223 ? 16.369 4.078 -2.114 1.00 90.88 223 GLU A N 1
ATOM 1832 C CA . GLU A 1 223 ? 16.593 2.655 -1.850 1.00 90.88 223 GLU A CA 1
ATOM 1833 C C . GLU A 1 223 ? 17.241 1.988 -3.075 1.00 90.88 223 GLU A C 1
ATOM 1835 O O . GLU A 1 223 ? 17.494 2.656 -4.077 1.00 90.88 223 GLU A O 1
ATOM 1840 N N . THR A 1 224 ? 17.545 0.695 -2.970 1.00 91.62 224 THR A N 1
ATOM 1841 C CA . THR A 1 224 ? 18.124 -0.097 -4.063 1.00 91.62 224 THR A CA 1
ATOM 1842 C C . THR A 1 224 ? 17.018 -0.710 -4.921 1.00 91.62 224 THR A C 1
ATOM 1844 O O . THR A 1 224 ? 16.056 -1.284 -4.399 1.00 91.62 224 THR A O 1
ATOM 1847 N N . TYR A 1 225 ? 17.185 -0.629 -6.238 1.00 93.31 225 TYR A N 1
ATOM 1848 C CA . TYR A 1 225 ? 16.222 -1.095 -7.230 1.00 93.31 225 TYR A CA 1
ATOM 1849 C C . TYR A 1 225 ? 16.857 -2.099 -8.191 1.00 93.31 225 TYR A C 1
ATOM 1851 O O . TYR A 1 225 ? 18.044 -2.013 -8.495 1.00 93.31 225 TYR A O 1
ATOM 1859 N N . TRP A 1 226 ? 16.044 -3.020 -8.695 1.00 94.25 226 TRP A N 1
ATOM 1860 C CA . TRP A 1 226 ? 16.275 -3.653 -9.985 1.00 94.25 226 TRP A CA 1
ATOM 1861 C C . TRP A 1 226 ? 15.772 -2.713 -11.078 1.00 94.25 226 TRP A C 1
ATOM 1863 O O . TRP A 1 226 ? 14.635 -2.242 -11.009 1.00 94.25 226 TRP A O 1
ATOM 1873 N N . ALA A 1 227 ? 16.621 -2.438 -12.054 1.00 93.00 227 ALA A N 1
ATOM 1874 C CA . ALA A 1 227 ? 16.347 -1.609 -13.211 1.00 93.00 227 ALA A CA 1
ATOM 1875 C C . ALA A 1 227 ? 16.331 -2.479 -14.469 1.00 93.00 227 ALA A C 1
ATOM 1877 O O . ALA A 1 227 ? 17.158 -3.378 -14.602 1.00 93.00 227 ALA A O 1
ATOM 1878 N N . LEU A 1 228 ? 15.404 -2.213 -15.385 1.00 93.25 228 LEU A N 1
ATOM 1879 C CA . LEU A 1 228 ? 15.329 -2.882 -16.683 1.00 93.25 228 LEU A CA 1
ATOM 1880 C C . LEU A 1 228 ? 15.184 -1.830 -17.785 1.00 93.25 228 LEU A C 1
ATOM 1882 O O . LEU A 1 228 ? 14.324 -0.957 -17.686 1.00 93.25 228 LEU A O 1
ATOM 1886 N N . SER A 1 229 ? 16.020 -1.907 -18.821 1.00 90.50 229 SER A N 1
ATOM 1887 C CA . SER A 1 229 ? 15.917 -1.025 -19.991 1.00 90.50 229 SER A CA 1
ATOM 1888 C C . SER A 1 229 ? 14.578 -1.225 -20.704 1.00 90.50 229 SER A C 1
ATOM 1890 O O . SER A 1 229 ? 14.099 -2.356 -20.820 1.00 90.50 229 SER A O 1
ATOM 1892 N N . ALA A 1 230 ? 13.970 -0.143 -21.201 1.00 85.94 230 ALA A N 1
ATOM 1893 C CA . ALA A 1 230 ? 12.685 -0.235 -21.893 1.00 85.94 230 ALA A CA 1
ATOM 1894 C C . ALA A 1 230 ? 12.770 -1.048 -23.200 1.00 85.94 230 ALA A C 1
ATOM 1896 O O . ALA A 1 230 ? 11.759 -1.572 -23.654 1.00 85.94 230 ALA A O 1
ATOM 1897 N N . GLU A 1 231 ? 13.966 -1.217 -23.776 1.00 89.62 231 GLU A N 1
ATOM 1898 C CA . GLU A 1 231 ? 14.186 -2.054 -24.967 1.00 89.62 231 GLU A CA 1
ATOM 1899 C C . GLU A 1 231 ? 13.912 -3.547 -24.726 1.00 89.62 231 GLU A C 1
ATOM 1901 O O . GLU A 1 231 ? 13.618 -4.287 -25.660 1.00 89.62 231 GLU A O 1
ATOM 1906 N N . HIS A 1 232 ? 13.970 -3.987 -23.466 1.00 92.94 232 HIS A N 1
ATOM 1907 C CA . HIS A 1 232 ? 13.645 -5.352 -23.055 1.00 92.94 232 HIS A CA 1
ATOM 1908 C C . HIS A 1 232 ? 12.163 -5.525 -22.702 1.00 92.94 232 HIS A C 1
ATOM 1910 O O . HIS A 1 232 ? 11.762 -6.583 -22.211 1.00 92.94 232 HIS A O 1
ATOM 1916 N N . LEU A 1 233 ? 11.343 -4.490 -22.903 1.00 92.81 233 LEU A N 1
ATOM 1917 C CA . LEU A 1 233 ? 9.911 -4.548 -22.659 1.00 92.81 233 LEU A CA 1
ATOM 1918 C C . LEU A 1 233 ? 9.158 -4.812 -23.958 1.00 92.81 233 LEU A C 1
ATOM 1920 O O . LEU A 1 233 ? 9.314 -4.126 -24.965 1.00 92.81 233 LEU A O 1
ATOM 1924 N N . PHE A 1 234 ? 8.251 -5.774 -23.895 1.00 93.12 234 PHE A N 1
ATOM 1925 C CA . PHE A 1 234 ? 7.259 -5.994 -24.927 1.00 93.12 234 PHE A CA 1
ATOM 1926 C C . PHE A 1 234 ? 6.146 -4.937 -24.829 1.00 93.12 234 PHE A C 1
ATOM 1928 O O . PHE A 1 234 ? 5.737 -4.544 -23.727 1.00 93.12 234 PHE A O 1
ATOM 1935 N N . PRO A 1 235 ? 5.585 -4.487 -25.965 1.00 91.88 235 PRO A N 1
ATOM 1936 C CA . PRO A 1 235 ? 4.524 -3.489 -25.970 1.00 91.88 235 PRO A CA 1
ATOM 1937 C C . PRO A 1 235 ? 3.235 -4.074 -25.391 1.00 91.88 235 PRO A C 1
ATOM 1939 O O . PRO A 1 235 ? 2.805 -5.158 -25.792 1.00 91.88 235 PRO A O 1
ATOM 1942 N N . LEU A 1 236 ? 2.554 -3.339 -24.506 1.00 89.06 236 LEU A N 1
ATOM 1943 C CA . LEU A 1 236 ? 1.306 -3.811 -23.884 1.00 89.06 236 LEU A CA 1
ATOM 1944 C C . LEU A 1 236 ? 0.208 -4.152 -24.892 1.00 89.06 236 LEU A C 1
ATOM 1946 O O . LEU A 1 236 ? -0.622 -5.012 -24.618 1.00 89.06 236 LEU A O 1
ATOM 1950 N N . THR A 1 237 ? 0.197 -3.515 -26.063 1.00 86.81 237 THR A N 1
ATOM 1951 C CA . THR A 1 237 ? -0.754 -3.834 -27.134 1.00 86.81 237 THR A CA 1
ATOM 1952 C C . THR A 1 237 ? -0.667 -5.296 -27.561 1.00 86.81 237 THR A C 1
ATOM 1954 O O . THR A 1 237 ? -1.706 -5.899 -27.829 1.00 86.81 237 THR A O 1
ATOM 1957 N N . SER A 1 238 ? 0.530 -5.894 -27.561 1.00 87.38 238 SER A N 1
ATOM 1958 C CA . SER A 1 238 ? 0.696 -7.322 -27.848 1.00 87.38 238 SER A CA 1
ATOM 1959 C C . SER A 1 238 ? 0.029 -8.172 -26.767 1.00 87.38 238 SER A C 1
ATOM 1961 O O . SER A 1 238 ? -0.828 -8.989 -27.095 1.00 87.38 238 SER A O 1
ATOM 1963 N N . LEU A 1 239 ? 0.295 -7.896 -25.486 1.00 84.69 239 LEU A N 1
ATOM 1964 C CA . LEU A 1 239 ? -0.326 -8.593 -24.357 1.00 84.69 239 LEU A CA 1
ATOM 1965 C C . LEU A 1 239 ? -1.857 -8.485 -24.388 1.00 84.69 239 LEU A C 1
ATOM 1967 O O . LEU A 1 239 ? -2.561 -9.484 -24.271 1.00 84.69 239 LEU A O 1
ATOM 1971 N N . LEU A 1 240 ? -2.384 -7.279 -24.611 1.00 82.62 240 LEU A N 1
ATOM 1972 C CA . LEU A 1 240 ? -3.825 -7.014 -24.664 1.00 82.62 240 LEU A CA 1
ATOM 1973 C C . LEU A 1 240 ? -4.505 -7.605 -25.907 1.00 82.62 240 LEU A C 1
ATOM 1975 O O . LEU A 1 240 ? -5.705 -7.861 -25.898 1.00 82.62 240 LEU A O 1
ATOM 1979 N N . SER A 1 241 ? -3.769 -7.826 -26.993 1.00 80.50 241 SER A N 1
ATOM 1980 C CA . SER A 1 241 ? -4.320 -8.525 -28.158 1.00 80.50 241 SER A CA 1
ATOM 1981 C C . SER A 1 241 ? -4.514 -10.012 -27.861 1.00 80.50 241 SER A C 1
ATOM 1983 O O . SER A 1 241 ? -5.518 -10.590 -28.267 1.00 80.50 241 SER A O 1
ATOM 1985 N N . HIS A 1 242 ? -3.618 -10.614 -27.072 1.00 73.06 242 HIS A N 1
ATOM 1986 C CA . HIS A 1 242 ? -3.759 -12.005 -26.638 1.00 73.06 242 HIS A CA 1
ATOM 1987 C C . HIS A 1 242 ? -4.954 -12.172 -25.688 1.00 73.06 242 HIS A C 1
ATOM 1989 O O . HIS A 1 242 ? -5.681 -13.156 -25.793 1.00 73.06 242 HIS A O 1
ATOM 1995 N N . THR A 1 243 ? -5.241 -11.179 -24.835 1.00 70.06 243 THR A N 1
ATOM 1996 C CA . THR A 1 243 ? -6.417 -11.232 -23.947 1.00 70.06 243 THR A CA 1
ATOM 1997 C C . THR A 1 243 ? -7.751 -11.116 -24.684 1.00 70.06 243 THR A C 1
ATOM 1999 O O . THR A 1 243 ? -8.736 -11.708 -24.246 1.00 70.06 243 THR A O 1
ATOM 2002 N N . LYS A 1 244 ? -7.806 -10.395 -25.813 1.00 63.44 244 LYS A N 1
ATOM 2003 C CA . LYS A 1 244 ? -9.018 -10.311 -26.650 1.00 63.44 244 LYS A CA 1
ATOM 2004 C C . LYS A 1 244 ? -9.388 -11.657 -27.270 1.00 63.44 244 LYS A C 1
ATOM 2006 O O . LYS A 1 244 ? -10.568 -11.991 -27.325 1.00 63.44 244 LYS A O 1
ATOM 2011 N N . ASN A 1 245 ? -8.394 -12.453 -27.661 1.00 59.38 245 ASN A N 1
ATOM 2012 C CA . ASN A 1 245 ? -8.633 -13.800 -28.178 1.00 59.38 245 ASN A CA 1
ATOM 2013 C C . ASN A 1 245 ? -9.214 -14.723 -27.091 1.00 59.38 245 ASN A C 1
ATOM 2015 O O . ASN A 1 245 ? -10.095 -15.529 -27.379 1.00 59.38 245 ASN A O 1
ATOM 2019 N N . TRP A 1 246 ? -8.845 -14.529 -25.823 1.00 61.53 246 TRP A N 1
ATOM 2020 C CA . TRP A 1 246 ? -9.393 -15.312 -24.708 1.00 61.53 246 TRP A CA 1
ATOM 2021 C C . TRP A 1 246 ? -10.876 -15.030 -24.427 1.00 61.53 246 TRP A C 1
ATOM 2023 O O . TRP A 1 246 ? -11.604 -15.932 -24.023 1.00 61.53 246 TRP A O 1
ATOM 2033 N N . GLN A 1 247 ? -11.368 -13.811 -24.687 1.00 52.41 247 GLN A N 1
ATOM 2034 C CA . GLN A 1 247 ? -12.808 -13.526 -24.591 1.00 52.41 247 GLN A CA 1
ATOM 2035 C C . GLN A 1 247 ? -13.634 -14.309 -25.621 1.00 52.41 247 GLN A C 1
ATOM 2037 O O . GLN A 1 247 ? -14.786 -14.633 -25.345 1.00 52.41 247 GLN A O 1
ATOM 2042 N N . SER A 1 248 ? -13.055 -14.637 -26.779 1.00 53.25 248 SER A N 1
ATOM 2043 C CA . SER A 1 248 ? -13.745 -15.406 -27.821 1.00 53.25 248 SER A CA 1
ATOM 2044 C C . SER A 1 248 ? -13.822 -16.912 -27.538 1.00 53.25 248 SER A C 1
ATOM 2046 O O . SER A 1 248 ? -14.694 -17.585 -28.081 1.00 53.25 248 SER A O 1
ATOM 2048 N N . GLU A 1 249 ? -12.968 -17.433 -26.652 1.00 49.47 249 GLU A N 1
ATOM 2049 C CA . GLU A 1 249 ? -12.949 -18.848 -26.252 1.00 49.47 249 GLU A CA 1
ATOM 2050 C C . GLU A 1 249 ? -13.856 -19.143 -25.051 1.00 49.47 249 GLU A C 1
ATOM 2052 O O . GLU A 1 249 ? -14.383 -20.241 -24.948 1.00 49.47 249 GLU A O 1
ATOM 2057 N N . ILE A 1 250 ? -14.106 -18.159 -24.179 1.00 50.78 250 ILE A N 1
ATOM 2058 C CA . ILE A 1 250 ? -15.041 -18.290 -23.040 1.00 50.78 250 ILE A CA 1
ATOM 2059 C C . ILE A 1 250 ? -16.517 -18.232 -23.505 1.00 50.78 250 ILE A C 1
ATOM 2061 O O . ILE A 1 250 ? -17.426 -18.571 -22.752 1.00 50.78 250 ILE A O 1
ATOM 2065 N N . GLY A 1 251 ? -16.764 -17.798 -24.746 1.00 46.12 251 GLY A N 1
ATOM 2066 C CA . GLY A 1 251 ? -18.089 -17.734 -25.375 1.00 46.12 251 GLY A CA 1
ATOM 2067 C C . GLY A 1 251 ? -18.478 -18.955 -26.222 1.00 46.12 251 GLY A C 1
ATOM 2068 O O . GLY A 1 251 ? -19.440 -18.856 -26.984 1.00 46.12 251 GLY A O 1
ATOM 2069 N N . ARG A 1 252 ? -17.736 -20.064 -26.136 1.00 39.16 252 ARG A N 1
ATOM 2070 C CA . ARG A 1 252 ? -18.082 -21.375 -26.714 1.00 39.16 252 ARG A CA 1
ATOM 2071 C C . ARG A 1 252 ? -18.237 -22.404 -25.605 1.00 39.16 252 ARG A C 1
ATOM 2073 O O . ARG A 1 252 ? -19.081 -23.304 -25.796 1.00 39.16 252 ARG A O 1
#

Secondary structure (DSSP, 8-state):
---S-TTS-EEEETTEEEEEEEEEEEHHHHHHHHHS-SSTTTSPPEEEEHHHHHTS---TTPEEEEEEEEE---TTSTTSS---EEE---HHHH--SS-----SEEEEEEESS-EEEEEEEE-TTS-EEEEEEEE-TT-EEEE-S--SEEEEEEESS--SEEEEEEEGGGTEEEEEEGGG-EE-----SEEEEEEEEEHHHHHHH-EEE-TTPEETTTEE-SS-EEEE-GGGPBPHHHHHHHHHHHHHHTT-

pLDDT: mean 81.6, std 15.21, range [28.44, 97.0]